Protein 2HWN (pdb70)

InterPro domains:
  IPR000595 Cyclic nucleotide-binding domain [PF00027] (157-240)
  IPR000595 Cyclic nucleotide-binding domain [PF00027] (277-368)
  IPR000595 Cyclic nucleotide-binding domain [PS50042] (136-255)
  IPR000595 Cyclic nucleotide-binding domain [PS50042] (258-385)
  IPR000595 Cyclic nucleotide-binding domain [SM00100] (136-256)
  IPR000595 Cyclic nucleotide-binding domain [SM00100] (258-383)
  IPR000595 Cyclic nucleotide-binding domain [cd00038] (136-248)
  IPR000595 Cyclic nucleotide-binding domain [cd00038] (258-379)
  IPR003117 cAMP-dependent protein kinase regulatory subunit, dimerization-anchoring domain [PF02197] (9-45)
  IPR003117 cAMP-dependent protein kinase regulatory subunit, dimerization-anchoring domain [SM00394] (8-45)
  IPR012198 cAMP-dependent protein kinase regulatory subunit [PIRSF000548] (69-393)
  IPR014710 RmlC-like jelly roll fold [G3DSA:2.60.120.10] (97-239)
  IPR014710 RmlC-like jelly roll fold [G3DSA:2.60.120.10] (240-392)
  IPR018488 Cyclic nucleotide-binding, conserved site [PS00888] (163-179)
  IPR018488 Cyclic nucleotide-binding, conserved site [PS00888] (285-301)
  IPR018488 Cyclic nucleotide-binding, conserved site [PS00889] (203-220)
  IPR018488 Cyclic nucleotide-binding, conserved site [PS00889] (333-350)
  IPR018490 Cyclic nucleotide-binding domain superfamily [SSF51206] (117-247)
  IPR018490 Cyclic nucleotide-binding domain superfamily [SSF51206] (251-391)
  IPR050503 cAMP-dependent protein kinase regulatory subunit-like [PTHR11635] (18-389)

Structure (mmCIF, N/CA/C/O backbone):
data_2HWN
#
_entry.id   2HWN
#
_cell.length_a   99.551
_cell.length_b   44.561
_cell.length_c   72.802
_cell.angle_alpha   90.00
_cell.angle_beta   124.07
_cell.angle_gamma   90.00
#
_symmetry.space_group_name_H-M   'C 1 2 1'
#
loop_
_entity.id
_entity.type
_entity.pdbx_description
1 polymer 'cAMP-dependent protein kinase type II-alpha regulatory subunit'
2 polymer 'A Kinase binding peptide'
3 non-polymer GLYCEROL
4 water water
#
loop_
_atom_site.group_PDB
_atom_site.id
_atom_site.type_symbol
_atom_site.label_atom_id
_atom_site.label_alt_id
_atom_site.label_comp_id
_atom_site.label_asym_id
_atom_site.label_entity_id
_atom_site.label_seq_id
_atom_site.pdbx_PDB_ins_code
_atom_site.Cartn_x
_atom_site.Cartn_y
_atom_site.Cartn_z
_atom_site.occupancy
_atom_site.B_iso_or_equiv
_atom_site.auth_seq_id
_atom_site.auth_comp_id
_atom_site.auth_asym_id
_atom_site.auth_atom_id
_atom_site.pdbx_PDB_model_num
ATOM 1 N N . ILE A 1 6 ? -31.967 -26.082 -9.039 1.00 37.34 5 ILE A N 1
ATOM 2 C CA . ILE A 1 6 ? -31.000 -25.710 -7.963 1.00 37.12 5 ILE A CA 1
ATOM 3 C C . ILE A 1 6 ? -31.740 -25.173 -6.731 1.00 36.89 5 ILE A C 1
ATOM 4 O O . ILE A 1 6 ? -32.511 -24.214 -6.838 1.00 36.82 5 ILE A O 1
ATOM 9 N N . PRO A 1 7 ? -31.509 -25.798 -5.558 1.00 36.68 6 PRO A N 1
ATOM 10 C CA . PRO A 1 7 ? -32.157 -25.389 -4.311 1.00 36.54 6 PRO A CA 1
ATOM 11 C C . PRO A 1 7 ? -31.701 -24.008 -3.836 1.00 36.48 6 PRO A C 1
ATOM 12 O O . PRO A 1 7 ? -30.627 -23.547 -4.241 1.00 36.35 6 PRO A O 1
ATOM 16 N N . PRO A 1 8 ? -32.518 -23.340 -2.997 1.00 36.45 7 PRO A N 1
ATOM 17 C CA . PRO A 1 8 ? -32.118 -22.060 -2.414 1.00 36.67 7 PRO A CA 1
ATOM 18 C C . PRO A 1 8 ? -30.769 -22.150 -1.704 1.00 36.92 7 PRO A C 1
ATOM 19 O O . PRO A 1 8 ? -30.556 -23.048 -0.886 1.00 36.66 7 PRO A O 1
ATOM 23 N N . GLY A 1 9 ? -29.862 -21.244 -2.054 1.00 37.66 8 GLY A N 1
ATOM 24 C CA . GLY A 1 9 ? -28.621 -21.076 -1.308 1.00 37.57 8 GLY A CA 1
ATOM 25 C C . GLY A 1 9 ? -27.445 -22.010 -1.556 1.00 37.96 8 GLY A C 1
ATOM 26 O O . GLY A 1 9 ? -26.440 -21.892 -0.873 1.00 38.25 8 GLY A O 1
ATOM 27 N N . LEU A 1 10 ? -27.558 -22.931 -2.513 1.00 37.77 9 LEU A N 1
ATOM 28 C CA . LEU A 1 10 ? -26.475 -23.878 -2.790 1.00 37.58 9 LEU A CA 1
ATOM 29 C C . LEU A 1 10 ? -25.220 -23.170 -3.296 1.00 37.27 9 LEU A C 1
ATOM 30 O O . LEU A 1 10 ? -24.099 -23.445 -2.825 1.00 37.26 9 LEU A O 1
ATOM 35 N N . THR A 1 11 ? -25.402 -22.267 -4.261 1.00 37.25 10 THR A N 1
ATOM 36 C CA . THR A 1 11 ? -24.264 -21.528 -4.824 1.00 36.91 10 THR A CA 1
ATOM 37 C C . THR A 1 11 ? -23.555 -20.736 -3.735 1.00 37.09 10 THR A C 1
ATOM 38 O O . THR A 1 11 ? -22.330 -20.692 -3.702 1.00 36.26 10 THR A O 1
ATOM 42 N N . GLU A 1 12 ? -24.333 -20.131 -2.841 1.00 37.41 11 GLU A N 1
ATOM 43 C CA . GLU A 1 12 ? -23.803 -19.317 -1.751 1.00 37.65 11 GLU A CA 1
ATOM 44 C C . GLU A 1 12 ? -22.970 -20.154 -0.784 1.00 37.51 11 GLU A C 1
ATOM 45 O O . GLU A 1 12 ? -21.896 -19.726 -0.350 1.00 37.62 11 GLU A O 1
ATOM 51 N N . LEU A 1 13 ? -23.462 -21.350 -0.469 1.00 37.52 12 LEU A N 1
ATOM 52 C CA . LEU A 1 13 ? -22.732 -22.273 0.398 1.00 37.75 12 LEU A CA 1
ATOM 53 C C . LEU A 1 13 ? -21.423 -22.709 -0.246 1.00 37.40 12 LEU A C 1
ATOM 54 O O . LEU A 1 13 ? -20.383 -22.717 0.414 1.00 37.63 12 LEU A O 1
ATOM 59 N N . LEU A 1 14 ? -21.468 -23.050 -1.533 1.00 36.56 13 LEU A N 1
ATOM 60 C CA . LEU A 1 14 ? -20.261 -23.494 -2.239 1.00 36.42 13 LEU A CA 1
ATOM 61 C C . LEU A 1 14 ? -19.245 -22.356 -2.361 1.00 36.10 13 LEU A C 1
ATOM 62 O O . LEU A 1 14 ? -18.060 -22.559 -2.129 1.00 36.30 13 LEU A O 1
ATOM 67 N N . GLN A 1 15 ? -19.720 -21.153 -2.689 1.00 35.75 14 GLN A N 1
ATOM 68 C CA . GLN A 1 15 ? -18.831 -20.004 -2.850 1.00 35.53 14 GLN A CA 1
ATOM 69 C C . GLN A 1 15 ? -18.156 -19.630 -1.532 1.00 35.35 14 GLN A C 1
ATOM 70 O O . GLN A 1 15 ? -16.958 -19.356 -1.502 1.00 36.43 14 GLN A O 1
ATOM 76 N N . GLY A 1 16 ? -18.934 -19.616 -0.452 1.00 35.67 15 GLY A N 1
ATOM 77 C CA . GLY A 1 16 ? -18.406 -19.265 0.866 1.00 35.02 15 GLY A CA 1
ATOM 78 C C . GLY A 1 16 ? -17.287 -20.187 1.311 1.00 35.40 15 GLY A C 1
ATOM 79 O O . GLY A 1 16 ? -16.234 -19.721 1.744 1.00 35.78 15 GLY A O 1
ATOM 80 N N . TYR A 1 17 ?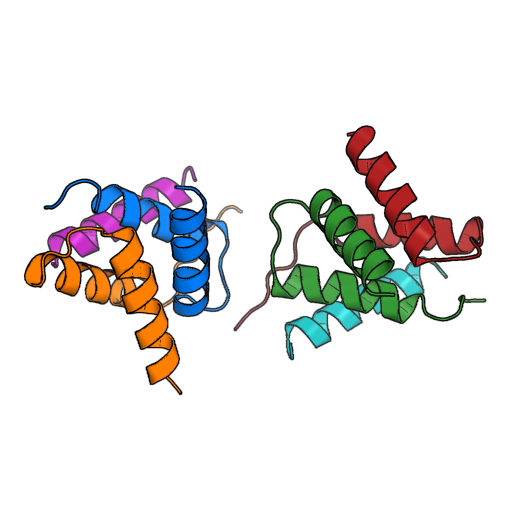 -17.505 -21.492 1.186 1.00 34.94 16 TYR A N 1
ATOM 81 C CA . TYR A 1 17 ? -16.481 -22.477 1.553 1.00 35.61 16 TYR A CA 1
ATOM 82 C C . TYR A 1 17 ? -15.266 -22.358 0.641 1.00 35.45 16 TYR A C 1
ATOM 83 O O . TYR A 1 17 ? -14.119 -22.282 1.116 1.00 35.77 16 TYR A O 1
ATOM 92 N N . THR A 1 18 ? -15.517 -22.333 -0.665 1.00 35.73 17 THR A N 1
ATOM 93 C CA . THR A 1 18 ? -14.442 -22.306 -1.648 1.00 35.52 17 THR A CA 1
ATOM 94 C C . THR A 1 18 ? -13.559 -21.067 -1.501 1.00 35.38 17 THR A C 1
ATOM 95 O O . THR A 1 18 ? -12.325 -21.185 -1.520 1.00 35.38 17 THR A O 1
ATOM 99 N N . VAL A 1 19 ? -14.165 -19.887 -1.357 1.00 35.74 18 VAL A N 1
ATOM 100 C CA . VAL A 1 19 ? -13.345 -18.677 -1.234 1.00 35.90 18 VAL A CA 1
ATOM 101 C C . VAL A 1 19 ? -12.518 -18.697 0.058 1.00 35.96 18 VAL A C 1
ATOM 102 O O . VAL A 1 19 ? -11.392 -18.193 0.082 1.00 35.73 18 VAL A O 1
ATOM 106 N N . GLU A 1 20 ? -13.056 -19.301 1.117 1.00 36.21 19 GLU A N 1
ATOM 107 C CA . GLU A 1 20 ? -12.289 -19.422 2.362 1.00 36.70 19 GLU A CA 1
ATOM 108 C C . GLU A 1 20 ? -11.132 -20.412 2.233 1.00 36.61 19 GLU A C 1
ATOM 109 O O . GLU A 1 20 ? -10.065 -20.184 2.792 1.00 37.17 19 GLU A O 1
ATOM 115 N N . VAL A 1 21 ? -11.322 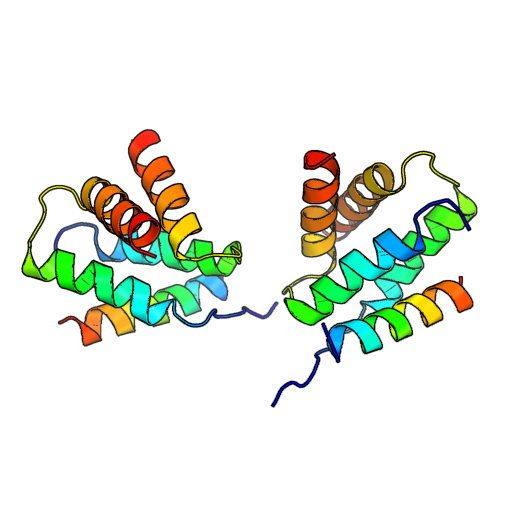-21.484 1.473 1.00 36.95 20 VAL A N 1
ATOM 116 C CA . VAL A 1 21 ? -10.193 -22.369 1.181 1.00 36.34 20 VAL A CA 1
ATOM 117 C C . VAL A 1 21 ? -9.091 -21.586 0.466 1.00 36.49 20 VAL A C 1
ATOM 118 O O . VAL A 1 21 ? -7.906 -21.705 0.804 1.00 36.84 20 VAL A O 1
ATOM 122 N N . LEU A 1 22 ? -9.483 -20.767 -0.511 1.00 36.38 21 LEU A N 1
ATOM 123 C CA . LEU A 1 22 ? -8.516 -19.986 -1.283 1.00 36.54 21 LEU A CA 1
ATOM 124 C C . LEU A 1 22 ? -7.840 -18.898 -0.461 1.00 36.62 21 LEU A C 1
ATOM 125 O O . LEU A 1 22 ? -6.646 -18.660 -0.620 1.00 37.61 21 LEU A O 1
ATOM 130 N N . ARG A 1 23 ? -8.595 -18.280 0.447 1.00 36.59 22 ARG A N 1
ATOM 131 C CA . ARG A 1 23 ? -8.071 -17.213 1.297 1.00 36.64 22 ARG A CA 1
ATOM 132 C C . ARG A 1 23 ? -7.158 -17.754 2.408 1.00 36.42 22 ARG A C 1
ATOM 133 O O . ARG A 1 23 ? -6.098 -17.175 2.683 1.00 37.23 22 ARG A O 1
ATOM 141 N N . GLN A 1 24 ? -7.573 -18.858 3.032 1.00 36.79 23 GLN A N 1
ATOM 142 C CA . GLN A 1 24 ? -6.933 -19.356 4.266 1.00 37.24 23 GLN A CA 1
ATOM 143 C C . GLN A 1 24 ? -5.909 -20.471 4.067 1.00 36.93 23 GLN A C 1
ATOM 144 O O . GLN A 1 24 ? -5.055 -20.677 4.923 1.00 37.23 23 GLN A O 1
ATOM 150 N N . GLN A 1 25 ? -6.008 -21.207 2.958 1.00 36.13 24 GLN A N 1
ATOM 151 C CA . GLN A 1 25 ? -5.096 -22.334 2.704 1.00 35.70 24 GLN A CA 1
ATOM 152 C C . GLN A 1 25 ? -5.057 -23.317 3.887 1.00 35.55 24 GLN A C 1
ATOM 153 O O . GLN A 1 25 ? -4.011 -23.520 4.502 1.00 34.97 24 GLN A O 1
ATOM 159 N N . PRO A 1 26 ? -6.206 -23.935 4.203 1.00 35.52 25 PRO A N 1
ATOM 160 C CA . PRO A 1 26 ? -6.246 -24.916 5.288 1.00 35.98 25 PRO A CA 1
ATOM 161 C C . PRO A 1 26 ? -5.444 -26.166 4.917 1.00 36.06 25 PRO A C 1
ATOM 162 O O . PRO A 1 26 ? -5.406 -26.546 3.738 1.00 37.35 25 PRO A O 1
ATOM 166 N N . PRO A 1 27 ? -4.806 -26.807 5.906 1.00 36.22 26 PRO A N 1
ATOM 167 C CA . PRO A 1 27 ? -3.993 -28.002 5.661 1.00 36.76 26 PRO A CA 1
ATOM 168 C C . PRO A 1 27 ? -4.774 -29.207 5.156 1.00 36.86 26 PRO A C 1
ATOM 169 O O . PRO A 1 27 ? -4.206 -30.051 4.464 1.00 37.85 26 PRO A O 1
ATOM 173 N N . ASP A 1 28 ? -6.045 -29.305 5.534 1.00 36.82 27 ASP A N 1
ATOM 174 C CA . ASP A 1 28 ? -6.868 -30.436 5.139 1.00 37.78 27 ASP A CA 1
ATOM 175 C C . ASP A 1 28 ? -8.279 -29.976 4.801 1.00 37.59 27 ASP A C 1
ATOM 176 O O . ASP A 1 28 ? -8.953 -29.371 5.630 1.00 37.93 27 ASP A O 1
ATOM 181 N N . LEU A 1 29 ? -8.710 -30.283 3.581 1.00 37.69 28 LEU A N 1
ATOM 182 C CA . LEU A 1 29 ? -9.996 -29.810 3.070 1.00 37.93 28 LEU A CA 1
ATOM 183 C C . LEU A 1 29 ? -11.219 -30.336 3.824 1.00 37.71 28 LEU A C 1
ATOM 184 O O . LEU A 1 29 ? -12.167 -29.572 4.044 1.00 37.61 28 LEU A O 1
ATOM 189 N N . VAL A 1 30 ? -11.224 -31.616 4.212 1.00 38.22 29 VAL A N 1
ATOM 190 C CA . VAL A 1 30 ? -12.431 -32.125 4.890 1.00 38.79 29 VAL A CA 1
ATOM 191 C C . VAL A 1 30 ? -12.509 -31.681 6.349 1.00 38.63 29 VAL A C 1
ATOM 192 O O . VAL A 1 30 ? -13.592 -31.342 6.815 1.00 38.79 29 VAL A O 1
ATOM 196 N N . ASP A 1 31 ? -11.372 -31.645 7.050 1.00 38.38 30 ASP A N 1
ATOM 197 C CA . ASP A 1 31 ? -11.310 -31.038 8.387 1.00 38.21 30 ASP A CA 1
ATOM 198 C C . ASP A 1 31 ? -11.854 -29.608 8.335 1.00 37.90 30 ASP A C 1
ATOM 199 O O . ASP A 1 31 ? -12.670 -29.218 9.169 1.00 37.65 30 ASP A O 1
ATOM 204 N N . PHE A 1 32 ? -11.393 -28.831 7.355 1.00 37.51 31 PHE A N 1
ATOM 205 C CA . PHE A 1 32 ? -11.856 -27.457 7.199 1.00 37.30 31 PHE A CA 1
ATOM 206 C C . PHE A 1 32 ? -13.359 -27.398 6.918 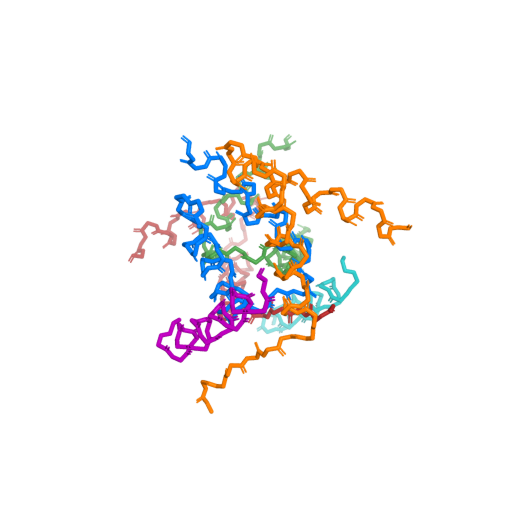1.00 37.39 31 PHE A C 1
ATOM 207 O O . PHE A 1 32 ? -14.060 -26.541 7.467 1.00 37.52 31 PHE A O 1
ATOM 215 N N . ALA A 1 33 ? -13.850 -28.320 6.088 1.00 37.04 32 ALA A N 1
ATOM 216 C CA . ALA A 1 33 ? -15.277 -28.389 5.787 1.00 37.28 32 ALA A CA 1
ATOM 217 C C . ALA A 1 33 ? -16.104 -28.643 7.052 1.00 37.31 32 ALA A C 1
ATOM 218 O O . ALA A 1 33 ? -17.098 -27.951 7.300 1.00 37.05 32 ALA A O 1
ATOM 220 N N . VAL A 1 34 ? -15.673 -29.607 7.865 1.00 37.22 33 VAL A N 1
ATOM 221 C CA . VAL A 1 34 ? -16.367 -29.907 9.113 1.00 38.04 33 VAL A CA 1
ATOM 222 C C . VAL A 1 34 ? -16.396 -28.647 9.979 1.00 38.27 33 VAL A C 1
ATOM 223 O O . VAL A 1 34 ? -17.455 -28.250 10.466 1.00 38.52 33 VAL A O 1
ATOM 227 N N . GLU A 1 35 ? -15.235 -28.006 10.126 1.00 39.01 34 GLU A N 1
ATOM 228 C CA . GLU A 1 35 ? -15.099 -26.801 10.948 1.00 39.91 34 GLU A CA 1
ATOM 229 C C . GLU A 1 35 ? -15.970 -25.647 10.437 1.00 39.53 34 GLU A C 1
ATOM 230 O O . GLU A 1 35 ? -16.719 -25.036 11.209 1.00 39.39 34 GLU A O 1
ATOM 236 N N . TYR A 1 36 ? -15.873 -25.380 9.134 1.00 39.28 35 TYR A N 1
ATOM 237 C CA . TYR A 1 36 ? -16.549 -24.259 8.476 1.00 39.25 35 TYR A CA 1
ATOM 238 C C . TYR A 1 36 ? -18.073 -24.374 8.552 1.00 39.23 35 TYR A C 1
ATOM 239 O O . TYR A 1 36 ? -18.766 -23.419 8.916 1.00 38.83 35 TYR A O 1
ATOM 248 N N . PHE A 1 37 ? -18.596 -25.540 8.192 1.00 38.91 36 PHE A N 1
ATOM 249 C CA . PHE A 1 37 ? -20.046 -25.724 8.208 1.00 38.98 36 PHE A CA 1
ATOM 250 C C . PHE A 1 37 ? -20.635 -25.825 9.619 1.00 39.28 36 PHE A C 1
ATOM 251 O O . PHE A 1 37 ? -21.788 -25.451 9.829 1.00 39.01 36 PHE A O 1
ATOM 259 N N . THR A 1 38 ? -19.844 -26.310 10.576 1.00 39.58 37 THR A N 1
ATOM 260 C CA . THR A 1 38 ? -20.269 -26.331 11.981 1.00 40.27 37 THR A CA 1
ATOM 261 C C . THR A 1 38 ? -20.397 -24.902 12.518 1.00 40.77 37 THR A C 1
ATOM 262 O O . THR A 1 38 ? -21.374 -24.578 13.202 1.00 40.88 37 THR A O 1
ATOM 266 N N . ARG A 1 39 ? -19.419 -24.053 12.197 1.00 41.66 38 ARG A N 1
ATOM 267 C CA . ARG A 1 39 ? -19.481 -22.630 12.544 1.00 42.60 38 ARG A CA 1
ATOM 268 C C . ARG A 1 39 ? -20.732 -21.961 11.978 1.00 42.52 38 ARG A C 1
ATOM 269 O O . ARG A 1 39 ? -21.400 -21.200 12.680 1.00 42.35 38 ARG A O 1
ATOM 277 N N . LEU A 1 40 ? -21.033 -22.238 10.705 1.00 42.63 39 LEU A N 1
ATOM 278 C CA . LEU A 1 40 ? -22.209 -21.676 10.044 1.00 43.11 39 LEU A CA 1
ATOM 279 C C . LEU A 1 40 ? -23.493 -22.108 10.738 1.00 43.05 39 LEU A C 1
ATOM 280 O O . LEU A 1 40 ? -24.376 -21.283 10.992 1.00 43.05 39 LEU A O 1
ATOM 285 N N . ARG A 1 41 ? -23.584 -23.404 11.038 1.00 43.20 40 ARG A N 1
ATOM 286 C CA . ARG A 1 41 ? -24.720 -23.970 11.762 1.00 43.53 40 ARG A CA 1
ATOM 287 C C . ARG A 1 41 ? -24.909 -23.308 13.131 1.00 43.73 40 ARG A C 1
ATOM 288 O O . ARG A 1 41 ? -26.038 -22.996 13.521 1.00 43.57 40 ARG A O 1
ATOM 296 N N . GLU A 1 42 ? -23.804 -23.086 13.842 1.00 44.14 41 GLU A N 1
ATOM 297 C CA . GLU A 1 42 ? -23.841 -22.432 15.157 1.00 44.99 41 GLU A CA 1
ATOM 298 C C . GLU A 1 42 ? -24.218 -20.951 15.075 1.00 45.24 41 GLU A C 1
ATOM 299 O O . GLU A 1 42 ? -24.887 -20.429 15.971 1.00 45.17 41 GLU A O 1
ATOM 305 N N . ALA A 1 43 ? -23.789 -20.285 14.002 1.00 45.63 42 ALA A N 1
ATOM 306 C CA . ALA A 1 43 ? -24.061 -18.859 13.797 1.00 46.20 42 ALA A CA 1
ATOM 307 C C . ALA A 1 43 ? -25.534 -18.579 13.497 1.00 46.57 42 ALA A C 1
ATOM 308 O O . ALA A 1 43 ? -26.030 -17.479 13.761 1.00 46.72 42 ALA A O 1
ATOM 310 N N . ARG A 1 44 ? -26.221 -19.576 12.944 1.00 47.03 43 ARG A N 1
ATOM 311 C CA . ARG A 1 44 ? -27.651 -19.483 12.667 1.00 47.56 43 ARG A CA 1
ATOM 312 C C . ARG A 1 44 ? -28.462 -19.872 13.902 1.00 47.72 43 ARG A C 1
ATOM 313 O O . ARG A 1 44 ? -29.355 -19.143 14.341 1.00 48.13 43 ARG A O 1
ATOM 315 N N . MET B 1 1 ? 3.724 -11.924 -6.003 1.00 32.00 0 MET B N 1
ATOM 316 C CA . MET B 1 1 ? 2.921 -11.395 -4.860 1.00 31.63 0 MET B CA 1
ATOM 317 C C . MET B 1 1 ? 1.424 -11.459 -5.152 1.00 31.34 0 MET B C 1
ATOM 318 O O . MET B 1 1 ? 0.957 -10.903 -6.149 1.00 31.56 0 MET B O 1
ATOM 320 N N . SER B 1 2 ? 0.688 -12.140 -4.271 1.00 30.71 1 SER B N 1
ATOM 321 C CA . SER B 1 2 ? -0.777 -12.279 -4.343 1.00 30.01 1 SER B CA 1
ATOM 322 C C . SER B 1 2 ? -1.255 -13.418 -5.260 1.00 29.47 1 SER B C 1
ATOM 323 O O . SER B 1 2 ? -2.340 -13.345 -5.853 1.00 29.30 1 SER B O 1
ATOM 325 N N . HIS B 1 3 ? -0.435 -14.463 -5.357 1.00 28.90 2 HIS B N 1
ATOM 326 C CA . HIS B 1 3 ? -0.809 -15.709 -6.020 1.00 28.96 2 HIS B CA 1
ATOM 327 C C . HIS B 1 3 ? -1.851 -16.443 -5.187 1.00 29.59 2 HIS B C 1
ATOM 328 O O . HIS B 1 3 ? -1.857 -16.341 -3.959 1.00 28.81 2 HIS B O 1
ATOM 335 N N . ILE B 1 4 ? -2.720 -17.188 -5.862 1.00 31.19 3 ILE B N 1
ATOM 336 C CA . ILE B 1 4 ? -3.735 -18.002 -5.201 1.00 31.99 3 ILE B CA 1
ATOM 337 C C . ILE B 1 4 ? -3.401 -19.490 -5.344 1.00 32.11 3 ILE B C 1
ATOM 338 O O . ILE B 1 4 ? -3.071 -19.960 -6.431 1.00 32.62 3 ILE B O 1
ATOM 343 N N . GLN B 1 5 ? -3.482 -20.218 -4.233 1.00 31.07 4 GLN B N 1
ATOM 344 C CA . GLN B 1 5 ? -3.221 -21.650 -4.229 1.00 30.84 4 GLN B CA 1
ATOM 345 C C . GLN B 1 5 ? -4.512 -22.444 -4.396 1.00 30.94 4 GLN B C 1
ATOM 346 O O . GLN B 1 5 ? -5.473 -22.268 -3.631 1.00 30.73 4 GLN B O 1
ATOM 352 N N . ILE B 1 6 ? -4.537 -23.302 -5.418 1.00 30.49 5 ILE B N 1
ATOM 353 C CA . ILE B 1 6 ? -5.620 -24.268 -5.577 1.00 30.99 5 ILE B CA 1
ATOM 354 C C . ILE B 1 6 ? -5.117 -25.635 -5.131 1.00 30.41 5 ILE B C 1
ATOM 355 O O . ILE B 1 6 ? -4.252 -26.210 -5.775 1.00 30.30 5 ILE B O 1
ATOM 360 N N . PRO B 1 7 ? -5.660 -26.159 -4.025 1.00 30.62 6 PRO B N 1
ATOM 361 C CA . PRO B 1 7 ? -5.219 -27.470 -3.562 1.00 30.72 6 PRO B CA 1
ATOM 362 C C . PRO B 1 7 ? -5.801 -28.584 -4.430 1.00 31.26 6 PRO B C 1
ATOM 363 O O . PRO B 1 7 ? -6.859 -28.399 -5.048 1.00 30.80 6 PRO B O 1
ATOM 367 N N . PRO B 1 8 ? -5.123 -29.740 -4.482 1.00 31.29 7 PRO B N 1
ATOM 368 C CA . PRO B 1 8 ? -5.683 -30.856 -5.227 1.00 32.07 7 PRO B CA 1
ATOM 369 C C . PRO B 1 8 ? -6.924 -31.364 -4.498 1.00 32.83 7 PRO B C 1
ATOM 370 O O . PRO B 1 8 ? -7.012 -31.256 -3.277 1.00 33.80 7 PRO B O 1
ATOM 374 N N . GLY B 1 9 ? -7.900 -31.873 -5.231 1.00 34.41 8 GLY B N 1
ATOM 375 C CA . GLY B 1 9 ? -9.038 -32.478 -4.565 1.00 33.72 8 GLY B CA 1
ATOM 376 C C . GLY B 1 9 ? -10.140 -31.536 -4.116 1.00 33.93 8 GLY B C 1
ATOM 377 O O . GLY B 1 9 ? -11.165 -31.990 -3.620 1.00 33.57 8 GLY B O 1
ATOM 378 N N . LEU B 1 10 ? -9.941 -30.230 -4.289 1.00 33.54 9 LEU B N 1
ATOM 379 C CA . LEU B 1 10 ? -10.987 -29.246 -3.988 1.00 33.38 9 LEU B CA 1
ATOM 380 C C . LEU B 1 10 ? -12.215 -29.428 -4.882 1.00 33.59 9 LEU B C 1
ATOM 381 O O . LEU B 1 10 ? -13.338 -29.552 -4.382 1.00 33.59 9 LEU B O 1
ATOM 386 N N . THR B 1 11 ? -12.004 -29.447 -6.197 1.00 33.66 10 THR B N 1
ATOM 387 C CA . THR B 1 11 ? -13.110 -29.641 -7.139 1.00 33.97 10 THR B CA 1
ATOM 388 C C . THR B 1 11 ? -13.853 -30.948 -6.854 1.00 34.14 10 THR B C 1
ATOM 389 O O . THR B 1 11 ? -15.079 -30.958 -6.798 1.00 33.60 10 THR B O 1
ATOM 393 N N . GLU B 1 12 ? -13.106 -32.027 -6.636 1.00 34.51 11 GLU B N 1
ATOM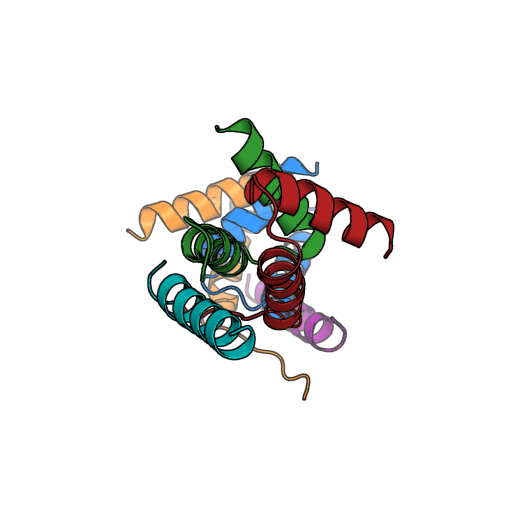 394 C CA . GLU B 1 12 ? -13.702 -33.349 -6.404 1.00 35.12 11 GLU B CA 1
ATOM 395 C C . GLU B 1 12 ? -14.537 -33.382 -5.125 1.00 35.03 11 GLU B C 1
ATOM 396 O O . GLU B 1 12 ? -15.608 -33.993 -5.086 1.00 35.22 11 GLU B O 1
ATOM 402 N N . LEU B 1 13 ? -14.043 -32.716 -4.083 1.00 34.55 12 LEU B N 1
ATOM 403 C CA . LEU B 1 13 ? -14.755 -32.647 -2.815 1.00 34.88 12 LEU B CA 1
ATOM 404 C C . LEU B 1 13 ? -16.081 -31.913 -2.998 1.00 34.74 12 LEU B C 1
ATOM 405 O O . LEU B 1 13 ? -17.129 -32.387 -2.541 1.00 35.04 12 LEU B O 1
ATOM 410 N N . LEU B 1 14 ? -16.029 -30.769 -3.679 1.00 34.52 13 LEU B N 1
ATOM 411 C CA . LEU B 1 14 ? -17.219 -29.959 -3.939 1.00 34.41 13 LEU B CA 1
ATOM 412 C C . LEU B 1 14 ? -18.239 -30.729 -4.775 1.00 34.46 13 LEU B C 1
ATOM 413 O O . LEU B 1 14 ? -19.442 -30.695 -4.484 1.00 34.31 13 LEU B O 1
ATOM 418 N N . GLN B 1 15 ? -17.752 -31.418 -5.809 1.00 34.69 14 GLN B N 1
ATOM 419 C CA . GLN B 1 15 ? -18.604 -32.236 -6.683 1.00 35.29 14 GLN B CA 1
ATOM 420 C C . GLN B 1 15 ? -19.361 -33.317 -5.914 1.00 34.74 14 GLN B C 1
ATOM 421 O O . GLN B 1 15 ? -20.563 -33.505 -6.123 1.00 34.75 14 GLN B O 1
ATOM 427 N N . GLY B 1 16 ? -18.652 -34.022 -5.033 1.00 34.62 15 GLY B N 1
ATOM 428 C CA . GLY B 1 16 ? -19.245 -35.100 -4.235 1.00 34.30 15 GLY B CA 1
ATOM 429 C C . GLY B 1 16 ? -20.408 -34.616 -3.393 1.00 34.20 15 GLY B C 1
ATOM 430 O O . GLY B 1 16 ? -21.472 -35.239 -3.363 1.00 34.01 15 GLY B O 1
ATOM 431 N N . TYR B 1 17 ? -20.208 -33.490 -2.716 1.00 33.64 16 TYR B N 1
ATOM 432 C CA . TYR B 1 17 ? -21.265 -32.877 -1.916 1.00 33.45 16 TYR B CA 1
ATOM 433 C C . TYR B 1 17 ? -22.439 -32.421 -2.793 1.00 33.49 16 TYR B C 1
ATOM 434 O O . TYR B 1 17 ? -23.601 -32.695 -2.475 1.00 33.89 16 TYR B O 1
ATOM 443 N N . THR B 1 18 ? -22.123 -31.739 -3.896 1.00 33.57 17 THR B N 1
ATOM 444 C CA . THR B 1 18 ? -23.136 -31.152 -4.779 1.00 33.13 17 THR B CA 1
ATOM 445 C C . THR B 1 18 ? -24.032 -32.215 -5.415 1.00 33.06 17 THR B C 1
ATOM 446 O O . THR B 1 18 ? -25.254 -32.041 -5.479 1.00 33.10 17 THR B O 1
ATOM 450 N N . VAL B 1 19 ? -23.426 -33.317 -5.858 1.00 33.06 18 VAL B N 1
ATOM 451 C CA . VAL B 1 19 ? -24.192 -34.431 -6.438 1.00 33.69 18 VAL B CA 1
ATOM 452 C C . VAL B 1 19 ? -25.191 -34.994 -5.424 1.00 33.98 18 VAL B C 1
ATOM 453 O O . VAL B 1 19 ? -26.349 -35.250 -5.774 1.00 34.35 18 VAL B O 1
ATOM 457 N N . GLU B 1 20 ? -24.747 -35.169 -4.178 1.00 34.32 19 GLU B N 1
ATOM 458 C CA . GLU B 1 20 ? -25.620 -35.660 -3.106 1.00 35.20 19 GLU B CA 1
ATOM 459 C C . GLU B 1 20 ? -26.763 -34.698 -2.811 1.00 35.27 19 GLU B C 1
ATOM 460 O O . GLU B 1 20 ? -27.890 -35.125 -2.587 1.00 35.28 19 GLU B O 1
ATOM 466 N N . VAL B 1 21 ? -26.471 -33.399 -2.814 1.00 34.86 20 VAL B N 1
ATOM 467 C CA . VAL B 1 21 ? -27.510 -32.382 -2.625 1.00 34.76 20 VAL B CA 1
ATOM 468 C C . VAL B 1 21 ? -28.550 -32.417 -3.747 1.00 35.16 20 VAL B C 1
ATOM 469 O O . VAL B 1 21 ? -29.758 -32.450 -3.479 1.00 34.81 20 VAL B O 1
ATOM 473 N N . LEU B 1 22 ? -28.088 -32.431 -4.994 1.00 35.43 21 LEU B N 1
ATOM 474 C CA . LEU B 1 22 ? -29.009 -32.371 -6.135 1.00 36.38 21 LEU B CA 1
ATOM 475 C C . LEU B 1 22 ? -29.867 -33.626 -6.260 1.00 36.89 21 LEU B C 1
ATOM 476 O O . LEU B 1 22 ? -31.011 -33.555 -6.723 1.00 37.17 21 LEU B O 1
ATOM 481 N N . ARG B 1 23 ? -29.339 -34.769 -5.827 1.00 37.39 22 ARG B N 1
ATOM 482 C CA . ARG B 1 23 ? -30.119 -36.008 -5.916 1.00 38.24 22 ARG B CA 1
ATOM 483 C C . ARG B 1 23 ? -30.987 -36.325 -4.690 1.00 37.84 22 ARG B C 1
ATOM 484 O O . ARG B 1 23 ? -32.153 -36.693 -4.852 1.00 37.99 22 ARG B O 1
ATOM 492 N N . GLN B 1 24 ? -30.433 -36.187 -3.485 1.00 37.48 23 GLN B N 1
ATOM 493 C CA . GLN B 1 24 ? -31.179 -36.498 -2.257 1.00 37.51 23 GLN B CA 1
ATOM 494 C C . GLN B 1 24 ? -32.166 -35.398 -1.873 1.00 36.85 23 GLN B C 1
ATOM 495 O O . GLN B 1 24 ? -33.184 -35.670 -1.228 1.00 36.54 23 GLN B O 1
ATOM 501 N N . GLN B 1 25 ? -31.847 -34.163 -2.265 1.00 36.34 24 GLN B N 1
ATOM 502 C CA . GLN B 1 25 ? -32.646 -32.978 -1.929 1.00 36.44 24 GLN B CA 1
ATOM 503 C C . GLN B 1 25 ? -32.915 -32.843 -0.424 1.00 35.81 24 GLN B C 1
ATOM 504 O O . GLN B 1 25 ? -34.072 -32.889 0.009 1.00 35.63 24 GLN B O 1
ATOM 510 N N . PRO B 1 26 ? -31.850 -32.663 0.380 1.00 35.64 25 PRO B N 1
ATOM 511 C CA . PRO B 1 26 ? -32.029 -32.463 1.814 1.00 35.86 25 PRO B CA 1
ATOM 512 C C . PRO B 1 26 ? -32.681 -31.107 2.082 1.00 36.34 25 PRO B C 1
ATOM 513 O O . PRO B 1 26 ? -32.516 -30.185 1.285 1.00 36.70 25 PRO B O 1
ATOM 517 N N . PRO B 1 27 ? -33.456 -30.997 3.171 1.00 36.98 26 PRO B N 1
ATOM 518 C CA . PRO B 1 27 ? -34.162 -29.743 3.434 1.00 37.23 26 PRO B CA 1
ATOM 519 C C . PRO B 1 27 ? -33.274 -28.609 3.959 1.00 37.43 26 PRO B C 1
ATOM 520 O O . PRO B 1 27 ? -33.567 -27.441 3.696 1.00 37.65 26 PRO B O 1
ATOM 524 N N . ASP B 1 28 ? -32.199 -28.954 4.670 1.00 37.77 27 ASP B N 1
ATOM 525 C CA . ASP B 1 28 ? -31.268 -27.967 5.228 1.00 38.26 27 ASP B CA 1
ATOM 526 C C . ASP B 1 28 ? -29.858 -28.273 4.731 1.00 38.02 27 ASP B C 1
ATOM 527 O O . ASP B 1 28 ? -29.251 -29.262 5.147 1.00 38.24 27 ASP B O 1
ATOM 532 N N . LEU B 1 29 ? -29.339 -27.420 3.850 1.00 37.61 28 LEU B N 1
ATOM 533 C CA . LEU B 1 29 ? -28.051 -27.675 3.195 1.00 37.60 28 LEU B CA 1
ATOM 534 C C . LEU B 1 29 ? -26.851 -27.616 4.143 1.00 37.11 28 LEU B C 1
ATOM 535 O O . LEU B 1 29 ? -25.889 -28.371 3.975 1.00 36.39 28 LEU B O 1
ATOM 540 N N . VAL B 1 30 ? -26.916 -26.725 5.133 1.00 37.22 29 VAL B N 1
ATOM 541 C CA . VAL B 1 30 ? -25.854 -26.598 6.138 1.00 37.36 29 VAL B CA 1
ATOM 542 C C . VAL B 1 30 ? -25.807 -27.823 7.059 1.00 37.13 29 VAL B C 1
ATOM 543 O O . VAL B 1 30 ? -24.727 -28.385 7.285 1.00 36.54 29 VAL B O 1
ATOM 547 N N . ASP B 1 31 ? -26.968 -28.235 7.576 1.00 37.31 30 ASP B N 1
ATOM 548 C CA . ASP B 1 31 ? -27.048 -29.434 8.409 1.00 37.63 30 ASP B CA 1
ATOM 549 C C . ASP B 1 31 ? -26.498 -30.622 7.634 1.00 37.25 30 ASP B C 1
ATOM 550 O O . ASP B 1 31 ? -25.708 -31.401 8.163 1.00 37.46 30 ASP B O 1
ATOM 559 N N . PHE B 1 32 ? -26.913 -30.745 6.374 1.00 36.78 31 PHE B N 1
ATOM 560 C CA . PHE B 1 32 ? -26.459 -31.835 5.527 1.00 36.40 31 PHE B CA 1
ATOM 561 C C . PHE B 1 32 ? -24.943 -31.791 5.319 1.00 36.03 31 PHE B C 1
ATOM 562 O O . PHE B 1 32 ? -24.282 -32.830 5.362 1.00 35.77 31 PHE B O 1
ATOM 570 N N . ALA B 1 33 ? -24.403 -30.591 5.118 1.00 35.64 32 ALA B N 1
ATOM 571 C CA . ALA B 1 33 ? -22.953 -30.421 4.968 1.00 35.45 32 ALA B CA 1
ATOM 572 C C . ALA B 1 33 ? -22.182 -30.933 6.194 1.00 35.30 32 ALA B C 1
ATOM 573 O O . ALA B 1 33 ? -21.212 -31.686 6.055 1.00 35.28 32 ALA B O 1
ATOM 575 N N . VAL B 1 34 ? -22.614 -30.541 7.393 1.00 35.44 33 VAL B N 1
ATOM 576 C CA . VAL B 1 34 ? -21.963 -31.022 8.613 1.00 35.30 33 VAL B CA 1
ATOM 577 C C . VAL B 1 34 ? -21.974 -32.548 8.646 1.00 35.52 33 VAL B C 1
ATOM 578 O O . VAL B 1 34 ? -20.936 -33.173 8.846 1.00 35.20 33 VAL B O 1
ATOM 582 N N . GLU B 1 35 ? -23.144 -33.138 8.415 1.00 35.74 34 GLU B N 1
ATOM 583 C CA . GLU B 1 35 ? -23.295 -34.591 8.472 1.00 36.87 34 GLU B CA 1
ATOM 584 C C . GLU B 1 35 ? -22.454 -35.298 7.405 1.00 35.99 34 GLU B C 1
ATOM 585 O O . GLU B 1 35 ? -21.785 -36.296 7.691 1.00 35.86 34 GLU B O 1
ATOM 591 N N . TYR B 1 36 ? -22.482 -34.760 6.188 1.00 35.79 35 TYR B N 1
ATOM 592 C CA . TYR B 1 36 ? -21.794 -35.346 5.040 1.00 35.79 35 TYR B CA 1
ATOM 593 C C . TYR B 1 36 ? -20.278 -35.333 5.225 1.00 35.58 35 TYR B C 1
ATOM 594 O O . TYR B 1 36 ? -19.618 -36.359 5.051 1.00 35.69 35 TYR B O 1
ATOM 603 N N . PHE B 1 37 ? -19.729 -34.174 5.582 1.00 35.16 36 PHE B N 1
ATOM 604 C CA . PHE B 1 37 ? -18.286 -34.069 5.756 1.00 35.02 36 PHE B CA 1
ATOM 605 C C . PHE B 1 37 ? -17.781 -34.782 7.005 1.00 35.08 36 PHE B C 1
ATOM 606 O O . PHE B 1 37 ? -16.677 -35.319 7.001 1.00 34.66 36 PHE B O 1
ATOM 614 N N . THR B 1 38 ? -18.595 -34.813 8.057 1.00 35.19 37 THR B N 1
ATOM 615 C CA . THR B 1 38 ? -18.237 -35.561 9.265 1.00 35.58 37 THR B CA 1
ATOM 616 C C . THR B 1 38 ? -18.128 -37.061 8.965 1.00 35.81 37 THR B C 1
ATOM 617 O O . THR B 1 38 ? -17.153 -37.700 9.358 1.00 35.47 37 THR B O 1
ATOM 621 N N . ARG B 1 39 ? -19.110 -37.608 8.246 1.00 36.29 38 ARG B N 1
ATOM 622 C CA . ARG B 1 39 ? -19.060 -39.015 7.833 1.00 37.06 38 ARG B CA 1
ATOM 623 C C . ARG B 1 39 ? -17.884 -39.312 6.903 1.00 37.85 38 ARG B C 1
ATOM 624 O O . ARG B 1 39 ? -17.257 -40.370 7.015 1.00 37.73 38 ARG B O 1
ATOM 632 N N . LEU B 1 40 ? -17.579 -38.376 6.003 1.00 38.73 39 LEU B N 1
ATOM 633 C CA . LEU B 1 40 ? -16.440 -38.525 5.098 1.00 40.05 39 LEU B CA 1
ATOM 634 C C . LEU B 1 40 ? -15.140 -38.688 5.871 1.00 40.51 39 LEU B C 1
ATOM 635 O O . LEU B 1 40 ? -14.331 -39.567 5.560 1.00 40.69 39 LEU B O 1
ATOM 640 N N . ARG B 1 41 ? -14.958 -37.843 6.883 1.00 40.99 40 ARG B N 1
ATOM 641 C CA . ARG B 1 41 ? -13.754 -37.867 7.709 1.00 41.87 40 ARG B CA 1
ATOM 642 C C . ARG B 1 41 ? -13.648 -39.157 8.517 1.00 42.54 40 ARG B C 1
ATOM 643 O O . ARG B 1 41 ? -12.568 -39.743 8.627 1.00 42.46 40 ARG B O 1
ATOM 651 N N . GLU B 1 42 ? -14.774 -39.591 9.079 1.00 43.42 41 GLU B N 1
ATOM 652 C CA . GLU B 1 42 ? -14.831 -40.824 9.869 1.00 44.66 41 GLU B CA 1
ATOM 653 C C . GLU B 1 42 ? -14.476 -42.056 9.030 1.00 45.06 41 GLU B C 1
ATOM 654 O O . GLU B 1 42 ? -13.826 -42.982 9.522 1.00 45.10 41 GLU B O 1
ATOM 660 N N . ALA B 1 43 ? -14.891 -42.046 7.764 1.00 45.75 42 ALA B N 1
ATOM 661 C CA . ALA B 1 43 ? -14.688 -43.179 6.859 1.00 46.49 42 ALA B CA 1
ATOM 662 C C . ALA B 1 43 ? -13.283 -43.215 6.261 1.00 47.11 42 ALA B C 1
ATOM 663 O O . ALA B 1 43 ? -12.874 -44.231 5.693 1.00 47.19 42 ALA B O 1
ATOM 665 N N . ARG B 1 44 ? -12.554 -42.107 6.403 1.00 47.66 43 ARG B N 1
ATOM 666 C CA . ARG B 1 44 ? -11.205 -41.966 5.849 1.00 48.55 43 ARG B CA 1
ATOM 667 C C . ARG B 1 44 ? -10.169 -42.782 6.627 1.00 48.81 43 ARG B C 1
ATOM 668 O O . ARG B 1 44 ? -9.118 -43.138 6.084 1.00 49.05 43 ARG B O 1
ATOM 676 N N . ARG B 1 45 ? -10.473 -43.069 7.893 1.00 49.24 44 ARG B N 1
ATOM 677 C CA . ARG B 1 45 ? -9.582 -43.839 8.765 1.00 49.58 44 ARG B CA 1
ATOM 678 C C . ARG B 1 45 ? -9.432 -45.284 8.295 1.00 49.75 44 ARG B C 1
ATOM 679 O O . ARG B 1 45 ? -10.340 -45.853 7.685 1.00 50.00 44 ARG B O 1
ATOM 681 N N . GLN C 1 5 ? 17.651 -17.126 35.653 1.00 38.56 4 GLN C N 1
ATOM 682 C CA . GLN C 1 5 ? 17.252 -15.985 34.778 1.00 38.58 4 GLN C CA 1
ATOM 683 C C . GLN C 1 5 ? 15.790 -16.100 34.349 1.00 38.37 4 GLN C C 1
ATOM 684 O O . GLN C 1 5 ? 14.969 -15.239 34.674 1.00 38.64 4 GLN C O 1
ATOM 686 N N . ILE C 1 6 ? 15.475 -17.173 33.626 1.00 38.10 5 ILE C N 1
ATOM 687 C CA . ILE C 1 6 ? 14.130 -17.402 33.101 1.00 37.54 5 ILE C CA 1
ATOM 688 C C . ILE C 1 6 ? 13.222 -18.019 34.173 1.00 37.16 5 ILE C C 1
ATOM 689 O O . ILE C 1 6 ? 13.576 -19.033 34.781 1.00 36.99 5 ILE C O 1
ATOM 694 N N . PRO C 1 7 ? 12.051 -17.393 34.415 1.00 36.77 6 PRO C N 1
ATOM 695 C CA . PRO C 1 7 ? 11.106 -17.855 35.433 1.00 36.61 6 PRO C CA 1
ATOM 696 C C . PRO C 1 7 ? 10.532 -19.234 35.107 1.00 36.57 6 PRO C C 1
ATOM 697 O O . PRO C 1 7 ? 10.498 -19.620 33.933 1.00 36.26 6 PRO C O 1
ATOM 701 N N . PRO C 1 8 ? 10.099 -19.985 36.140 1.00 36.65 7 PRO C N 1
ATOM 702 C CA . PRO C 1 8 ? 9.491 -21.290 35.887 1.00 36.84 7 PRO C CA 1
ATOM 703 C C . PRO C 1 8 ? 8.268 -21.184 34.975 1.00 37.02 7 PRO C C 1
ATOM 704 O O . PRO C 1 8 ? 7.425 -20.301 35.164 1.00 36.79 7 PRO C O 1
ATOM 708 N N . GLY C 1 9 ? 8.204 -22.055 33.973 1.00 37.68 8 GLY C N 1
ATOM 709 C CA . GLY C 1 9 ? 7.017 -22.171 33.137 1.00 37.37 8 GLY C CA 1
ATOM 710 C C . GLY C 1 9 ? 6.839 -21.231 31.952 1.00 37.57 8 GLY C C 1
ATOM 711 O O . GLY C 1 9 ? 5.839 -21.331 31.253 1.00 37.49 8 GLY C O 1
ATOM 712 N N . LEU C 1 10 ? 7.785 -20.314 31.732 1.00 37.23 9 LEU C N 1
ATOM 713 C CA . LEU C 1 10 ? 7.665 -19.339 30.649 1.00 36.83 9 LEU C CA 1
ATOM 714 C C . LEU C 1 10 ? 7.639 -20.011 29.274 1.00 36.43 9 LEU C C 1
ATOM 715 O O . LEU C 1 10 ? 6.773 -19.707 28.438 1.00 36.61 9 LEU C O 1
ATOM 720 N N . THR C 1 11 ? 8.590 -20.910 29.037 1.00 36.42 10 THR C N 1
ATOM 721 C CA . THR C 1 11 ? 8.661 -21.618 27.756 1.00 36.67 10 THR C CA 1
ATOM 722 C C . THR C 1 11 ? 7.368 -22.394 27.516 1.00 36.81 10 THR C C 1
ATOM 723 O O . THR C 1 11 ? 6.823 -22.380 26.407 1.00 36.97 10 THR C O 1
ATOM 727 N N . GLU C 1 12 ? 6.877 -23.054 28.566 1.00 37.59 11 GLU C N 1
ATOM 728 C CA . GLU C 1 12 ? 5.651 -23.851 28.488 1.00 38.04 11 GLU C CA 1
ATOM 729 C C . GLU C 1 12 ? 4.448 -22.988 28.109 1.00 38.08 11 GLU C C 1
ATOM 730 O O . GLU C 1 12 ? 3.621 -23.389 27.291 1.00 38.36 11 GLU C O 1
ATOM 736 N N . LEU C 1 13 ? 4.370 -21.797 28.700 1.00 38.12 12 LEU C N 1
ATOM 737 C CA . LEU C 1 13 ? 3.310 -20.849 28.379 1.00 38.67 12 LEU C CA 1
ATOM 738 C C . LEU C 1 13 ? 3.361 -20.420 26.913 1.00 38.05 12 LEU C C 1
ATOM 739 O O . LEU C 1 13 ? 2.345 -20.447 26.205 1.00 38.48 12 LEU C O 1
ATOM 744 N N . LEU C 1 14 ? 4.550 -20.039 26.454 1.00 37.12 13 LEU C N 1
ATOM 745 C CA . LEU C 1 14 ? 4.729 -19.606 25.068 1.00 36.57 13 LEU C CA 1
ATOM 746 C C . LEU C 1 14 ? 4.440 -20.736 24.077 1.00 36.41 13 LEU C C 1
ATOM 747 O O . LEU C 1 14 ? 3.771 -20.514 23.058 1.00 36.60 13 LEU C O 1
ATOM 752 N N . GLN C 1 15 ? 4.917 -21.944 24.389 1.00 35.98 14 GLN C N 1
ATOM 753 C CA . GLN C 1 15 ? 4.725 -23.104 23.512 1.00 35.84 14 GLN C CA 1
ATOM 754 C C . GLN C 1 15 ? 3.251 -23.470 23.363 1.00 35.81 14 GLN C C 1
ATOM 755 O O . GLN C 1 15 ? 2.785 -23.742 22.255 1.00 36.63 14 GLN C O 1
ATOM 761 N N . GLY C 1 16 ? 2.524 -23.454 24.478 1.00 36.01 15 GLY C N 1
ATOM 762 C CA . GLY C 1 16 ? 1.110 -23.813 24.475 1.00 35.72 15 GLY C CA 1
ATOM 763 C C . GLY C 1 16 ? 0.294 -22.858 23.630 1.00 36.15 15 GLY C C 1
ATOM 764 O O . GLY C 1 16 ? -0.527 -23.285 22.806 1.00 36.28 15 GLY C O 1
ATOM 765 N N . TYR C 1 17 ? 0.540 -21.567 23.807 1.00 35.89 16 TYR C N 1
ATOM 766 C CA . TYR C 1 17 ? -0.173 -20.556 23.038 1.00 35.90 16 TYR C CA 1
ATOM 767 C C . TYR C 1 17 ? 0.206 -20.646 21.563 1.00 35.87 16 TYR C C 1
ATOM 768 O O . TYR C 1 17 ? -0.663 -20.641 20.690 1.00 35.79 16 TYR C O 1
ATOM 777 N N . THR C 1 18 ? 1.503 -20.739 21.285 1.00 35.49 17 THR C N 1
ATOM 778 C CA . THR C 1 18 ? 1.971 -20.721 19.899 1.00 35.62 17 THR C CA 1
ATOM 779 C C . THR C 1 18 ? 1.478 -21.930 19.100 1.00 35.64 17 THR C C 1
ATOM 780 O O . THR C 1 18 ? 1.047 -21.794 17.942 1.00 35.91 17 THR C O 1
ATOM 784 N N . VAL C 1 19 ? 1.542 -23.114 19.703 1.00 35.75 18 VAL C N 1
ATOM 785 C CA . VAL C 1 19 ? 1.102 -24.312 18.996 1.00 35.86 18 VAL C CA 1
ATOM 786 C C . VAL C 1 19 ? -0.414 -24.271 18.754 1.00 36.09 18 VAL C C 1
ATOM 787 O O . VAL C 1 19 ? -0.878 -24.737 17.714 1.00 36.52 18 VAL C O 1
ATOM 791 N N . GLU C 1 20 ? -1.171 -23.680 19.676 1.00 36.31 19 GLU C N 1
ATOM 792 C CA . GLU C 1 20 ? -2.613 -23.543 19.456 1.00 36.45 19 GLU C CA 1
ATOM 793 C C . GLU C 1 20 ? -2.938 -22.509 18.379 1.00 36.24 19 GLU C C 1
ATOM 794 O O . GLU C 1 20 ? -3.894 -22.682 17.638 1.00 36.49 19 GLU C O 1
ATOM 800 N N . VAL C 1 21 ? -2.138 -21.450 18.274 1.00 36.19 20 VAL C N 1
ATOM 801 C CA . VAL C 1 21 ? -2.298 -20.519 17.157 1.00 35.84 20 VAL C CA 1
ATOM 802 C C . VAL C 1 21 ? -2.119 -21.273 15.839 1.00 36.16 20 VAL C C 1
ATOM 803 O O . VAL C 1 21 ? -2.914 -21.119 14.909 1.00 35.85 20 VAL C O 1
ATOM 807 N N . LEU C 1 22 ? -1.088 -22.111 15.774 1.00 36.22 21 LEU C N 1
ATOM 808 C CA . LEU C 1 22 ? -0.798 -22.843 14.548 1.00 36.30 21 LEU C CA 1
ATOM 809 C C . LEU C 1 22 ? -1.844 -23.914 14.240 1.00 36.39 21 LEU C C 1
ATOM 810 O O . LEU C 1 22 ? -2.233 -24.088 13.085 1.00 36.57 21 LEU C O 1
ATOM 815 N N . ARG C 1 23 ? -2.329 -24.587 15.285 1.00 36.37 22 ARG C N 1
ATOM 816 C CA . ARG C 1 23 ? -3.353 -25.626 15.127 1.00 36.53 22 ARG C CA 1
ATOM 817 C C . ARG C 1 23 ? -4.731 -25.073 14.777 1.00 36.57 22 ARG C C 1
ATOM 818 O O . ARG C 1 23 ? -5.443 -25.670 13.969 1.00 37.32 22 ARG C O 1
ATOM 826 N N . GLN C 1 24 ? -5.102 -23.956 15.407 1.00 36.82 23 GLN C N 1
ATOM 827 C CA . GLN C 1 24 ? -6.458 -23.400 15.310 1.00 36.91 23 GLN C CA 1
ATOM 828 C C . GLN C 1 24 ? -6.625 -22.287 14.272 1.00 37.11 23 GLN C C 1
ATOM 829 O O . GLN C 1 24 ? -7.744 -22.009 13.841 1.00 37.23 23 GLN C O 1
ATOM 835 N N . GLN C 1 25 ? -5.523 -21.631 13.906 1.00 37.01 24 GLN C N 1
ATOM 836 C CA . GLN C 1 25 ? -5.560 -20.542 12.927 1.00 36.91 24 GLN C CA 1
ATOM 837 C C . GLN C 1 25 ? -6.649 -19.489 13.237 1.00 37.07 24 GLN C C 1
ATOM 838 O O . GLN C 1 25 ? -7.531 -19.235 12.405 1.00 37.36 24 GLN C O 1
ATOM 844 N N . PRO C 1 26 ? -6.586 -18.877 14.441 1.00 37.54 25 PRO C N 1
ATOM 845 C CA . PRO C 1 26 ? -7.584 -17.870 14.831 1.00 38.00 25 PRO C CA 1
ATOM 846 C C . PRO C 1 26 ? -7.499 -16.611 13.968 1.00 38.50 25 PRO C C 1
ATOM 847 O O . PRO C 1 26 ? -6.405 -16.246 13.525 1.00 39.25 25 PRO C O 1
ATOM 851 N N . PRO C 1 27 ? -8.643 -15.949 13.726 1.00 38.81 26 PRO C N 1
ATOM 852 C CA . PRO C 1 27 ? -8.645 -14.757 12.874 1.00 39.17 26 PRO C CA 1
ATOM 853 C C . PRO C 1 27 ? -7.856 -13.585 13.471 1.00 39.15 26 PRO C C 1
ATOM 854 O O . PRO C 1 27 ? -7.276 -12.797 12.719 1.00 39.74 26 PRO C O 1
ATOM 858 N N . ASP C 1 28 ? -7.822 -13.483 14.800 1.00 39.14 27 ASP C N 1
ATOM 859 C CA . ASP C 1 28 ? -7.094 -12.406 15.479 1.00 38.74 27 ASP C CA 1
ATOM 860 C C . ASP C 1 28 ? -6.247 -12.938 16.637 1.00 38.34 27 ASP C C 1
ATOM 861 O O . ASP C 1 28 ? -6.774 -13.562 17.560 1.00 37.99 27 ASP C O 1
ATOM 866 N N . LEU C 1 29 ? -4.940 -12.674 16.581 1.00 37.81 28 LEU C N 1
ATOM 867 C CA . LEU C 1 29 ? -3.981 -13.204 17.563 1.00 37.38 28 LEU C CA 1
ATOM 868 C C . LEU C 1 29 ? -4.192 -12.682 18.982 1.00 37.23 28 LEU C C 1
ATOM 869 O O . LEU C 1 29 ? -4.066 -13.441 19.946 1.00 37.19 28 LEU C O 1
ATOM 874 N N . VAL C 1 30 ? -4.505 -11.392 19.104 1.00 36.83 29 VAL C N 1
ATOM 875 C CA . VAL C 1 30 ? -4.704 -10.779 20.420 1.00 36.80 29 VAL C CA 1
ATOM 876 C C . VAL C 1 30 ? -5.996 -11.273 21.073 1.00 36.73 29 VAL C C 1
ATOM 877 O O . VAL C 1 30 ? -5.991 -11.633 22.255 1.00 36.94 29 VAL C O 1
ATOM 881 N N . ASP C 1 31 ? -7.085 -11.305 20.301 1.00 36.95 30 ASP C N 1
ATOM 882 C CA . ASP C 1 31 ? -8.351 -11.880 20.763 1.00 37.19 30 ASP C CA 1
ATOM 883 C C . ASP C 1 31 ? -8.132 -13.303 21.258 1.00 37.34 30 ASP C C 1
ATOM 884 O O . ASP C 1 31 ? -8.589 -13.665 22.342 1.00 37.44 30 ASP C O 1
ATOM 889 N N . PHE C 1 32 ? -7.420 -14.102 20.465 1.00 37.30 31 PHE C N 1
ATOM 890 C CA . PHE C 1 32 ? -7.132 -15.480 20.840 1.00 37.59 31 PHE C CA 1
ATOM 891 C C . PHE C 1 32 ? -6.293 -15.581 22.118 1.00 37.33 31 PHE C C 1
ATOM 892 O O . PHE C 1 32 ? -6.541 -16.454 22.952 1.00 37.66 31 PHE C O 1
ATOM 900 N N . ALA C 1 33 ? -5.318 -14.687 22.274 1.00 37.18 32 ALA C N 1
ATOM 901 C CA . ALA C 1 33 ? -4.514 -14.633 23.497 1.00 37.29 32 ALA C CA 1
ATOM 902 C C . ALA C 1 33 ? -5.387 -14.375 24.730 1.00 37.32 32 ALA C C 1
ATOM 903 O O . ALA C 1 33 ? -5.277 -15.084 25.732 1.00 37.05 32 ALA C O 1
ATOM 905 N N . VAL C 1 34 ? -6.272 -13.385 24.643 1.00 37.28 33 VAL C N 1
ATOM 906 C CA . VAL C 1 34 ? -7.194 -13.096 25.742 1.00 37.88 33 VAL C CA 1
ATOM 907 C C . VAL C 1 34 ? -7.990 -14.355 26.095 1.00 38.22 33 VAL C C 1
ATOM 908 O O . VAL C 1 34 ? -8.052 -14.739 27.263 1.00 38.49 33 VAL C O 1
ATOM 912 N N . GLU C 1 35 ? -8.553 -15.008 25.076 1.00 38.65 34 GLU C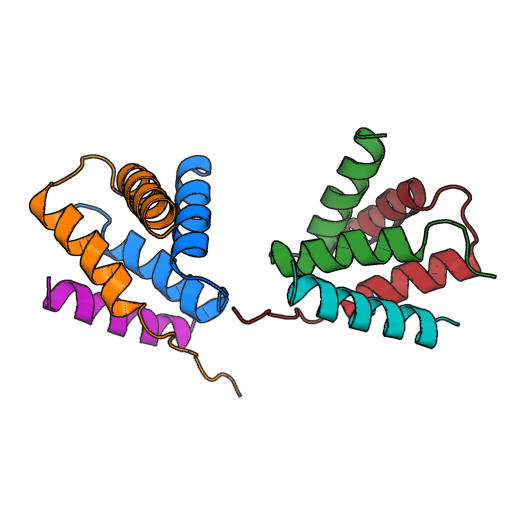 N 1
ATOM 913 C CA . GLU C 1 35 ? -9.365 -16.220 25.256 1.00 39.45 34 GLU C CA 1
ATOM 914 C C . GLU C 1 35 ? -8.556 -17.394 25.821 1.00 39.31 34 GLU C C 1
ATOM 915 O O . GLU C 1 35 ? -8.992 -18.049 26.774 1.00 39.22 34 GLU C O 1
ATOM 921 N N . TYR C 1 36 ? -7.383 -17.637 25.237 1.00 39.50 35 TYR C N 1
ATOM 922 C CA . TYR C 1 36 ? -6.504 -18.745 25.626 1.00 39.58 35 TYR C CA 1
ATOM 923 C C . TYR C 1 36 ? -6.049 -18.667 27.091 1.00 39.77 35 TYR C C 1
ATOM 924 O O . TYR C 1 36 ? -6.206 -19.626 27.850 1.00 39.58 35 TYR C O 1
ATOM 933 N N . PHE C 1 37 ? -5.488 -17.525 27.480 1.00 39.57 36 PHE C N 1
ATOM 934 C CA . PHE C 1 37 ? -4.949 -17.367 28.829 1.00 39.98 36 PHE C CA 1
ATOM 935 C C . PHE C 1 37 ? -6.023 -17.253 29.906 1.00 40.03 36 PHE C C 1
ATOM 936 O O . PHE C 1 37 ? -5.776 -17.607 31.058 1.00 40.19 36 PHE C O 1
ATOM 944 N N . THR C 1 38 ? -7.204 -16.772 29.524 1.00 40.40 37 THR C N 1
ATOM 945 C CA . THR C 1 38 ? -8.355 -16.727 30.428 1.00 40.91 37 THR C CA 1
ATOM 946 C C . THR C 1 38 ? -8.861 -18.140 30.729 1.00 41.42 37 THR C C 1
ATOM 947 O O . THR C 1 38 ? -9.172 -18.453 31.881 1.00 41.62 37 THR C O 1
ATOM 951 N N . ARG C 1 39 ? -8.928 -18.986 29.698 1.00 42.09 38 ARG C N 1
ATOM 952 C CA . ARG C 1 39 ? -9.260 -20.403 29.876 1.00 43.02 38 ARG C CA 1
ATOM 953 C C . ARG C 1 39 ? -8.269 -21.083 30.818 1.00 43.21 38 ARG C C 1
ATOM 954 O O . ARG C 1 39 ? -8.669 -21.821 31.723 1.00 43.12 38 ARG C O 1
ATOM 962 N N . LEU C 1 40 ? -6.981 -20.814 30.604 1.00 43.49 39 LEU C N 1
ATOM 963 C CA . LEU C 1 40 ? -5.906 -21.361 31.430 1.00 44.06 39 LEU C CA 1
ATOM 964 C C . LEU C 1 40 ? -6.024 -20.926 32.892 1.00 44.27 39 LEU C C 1
ATOM 965 O O . LEU C 1 40 ? -5.856 -21.741 33.803 1.00 44.12 39 LEU C O 1
ATOM 970 N N . ARG C 1 41 ? -6.318 -19.642 33.102 1.00 44.59 40 ARG C N 1
ATOM 971 C CA . ARG C 1 41 ? -6.548 -19.086 34.439 1.00 45.19 40 ARG C CA 1
ATOM 972 C C . ARG C 1 41 ? -7.734 -19.764 35.143 1.00 45.50 40 ARG C C 1
ATOM 973 O O . ARG C 1 41 ? -7.682 -20.015 36.350 1.00 45.64 40 ARG C O 1
ATOM 981 N N . GLU C 1 42 ? -8.785 -20.068 34.382 1.00 46.11 41 GLU C N 1
ATOM 982 C CA . GLU C 1 42 ? -10.003 -20.677 34.933 1.00 46.86 41 GLU C CA 1
ATOM 983 C C . GLU C 1 42 ? -9.883 -22.184 35.171 1.00 47.24 41 GLU C C 1
ATOM 984 O O . GLU C 1 42 ? -10.471 -22.713 36.120 1.00 47.24 41 GLU C O 1
ATOM 990 N N . ALA C 1 43 ? -9.125 -22.866 34.311 1.00 47.78 42 ALA C N 1
ATOM 991 C CA . ALA C 1 43 ? -8.922 -24.316 34.421 1.00 48.36 42 ALA C CA 1
ATOM 992 C C . ALA C 1 43 ? -8.103 -24.689 35.656 1.00 48.81 42 ALA C C 1
ATOM 993 O O . ALA C 1 43 ? -8.209 -25.805 36.172 1.00 48.88 42 ALA C O 1
ATOM 995 N N . ARG C 1 44 ? -7.292 -23.743 36.120 1.00 49.31 43 ARG C N 1
ATOM 996 C CA . ARG C 1 44 ? -6.453 -23.922 37.298 1.00 49.86 43 ARG C CA 1
ATOM 997 C C . ARG C 1 44 ? -7.205 -23.522 38.573 1.00 50.03 43 ARG C C 1
ATOM 998 O O . ARG C 1 44 ? -7.033 -24.125 39.634 1.00 50.24 43 ARG C O 1
ATOM 1006 N N . SER D 1 2 ? -0.995 -31.145 4.405 1.00 24.25 1 SER D N 1
ATOM 1007 C CA . SER D 1 2 ? -0.467 -31.207 5.802 1.00 23.17 1 SER D CA 1
ATOM 1008 C C . SER D 1 2 ? 0.630 -30.179 6.054 1.00 22.63 1 SER D C 1
ATOM 1009 O O . SER D 1 2 ? 1.531 -30.400 6.860 1.00 21.60 1 SER D O 1
ATOM 1012 N N . HIS D 1 3 ? 0.533 -29.050 5.358 1.00 21.76 2 HIS D N 1
ATOM 1013 C CA . HIS D 1 3 ? 1.380 -27.899 5.629 1.00 22.52 2 HIS D CA 1
ATOM 1014 C C . HIS D 1 3 ? 0.871 -27.186 6.881 1.00 24.89 2 HIS 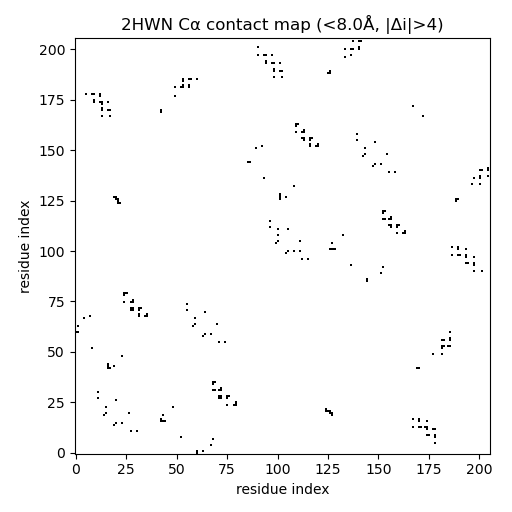D C 1
ATOM 1015 O O . HIS D 1 3 ? -0.132 -27.580 7.483 1.00 22.79 2 HIS D O 1
ATOM 1022 N N . ILE D 1 4 ? 1.576 -26.130 7.264 1.00 30.54 3 ILE D N 1
ATOM 1023 C CA . ILE D 1 4 ? 1.121 -25.234 8.313 1.00 33.05 3 ILE D CA 1
ATOM 1024 C C . ILE D 1 4 ? 1.285 -23.772 7.869 1.00 33.85 3 ILE D C 1
ATOM 1025 O O . ILE D 1 4 ? 2.266 -23.426 7.203 1.00 35.26 3 ILE D O 1
ATOM 1030 N N . GLN D 1 5 ? 0.073 -22.943 8.138 1.00 33.89 4 GLN D N 1
ATOM 1031 C CA . GLN D 1 5 ? 0.380 -21.507 7.917 1.00 34.20 4 GLN D CA 1
ATOM 1032 C C . GLN D 1 5 ? 0.883 -20.743 9.128 1.00 34.75 4 GLN D C 1
ATOM 1033 O O . GLN D 1 5 ? 0.407 -20.961 10.251 1.00 35.46 4 GLN D O 1
ATOM 1039 N N . ILE D 1 6 ? 1.851 -19.855 8.908 1.00 35.26 5 ILE D N 1
ATOM 1040 C CA . ILE D 1 6 ? 2.361 -18.989 9.975 1.00 35.66 5 ILE D CA 1
ATOM 1041 C C . ILE D 1 6 ? 1.819 -17.563 9.799 1.00 35.51 5 ILE D C 1
ATOM 1042 O O . ILE D 1 6 ? 2.108 -16.913 8.794 1.00 35.31 5 ILE D O 1
ATOM 1047 N N . PRO D 1 7 ? 1.029 -17.072 10.772 1.00 35.92 6 PRO D N 1
ATOM 1048 C CA . PRO D 1 7 ? 0.481 -15.722 10.612 1.00 36.25 6 PRO D CA 1
ATOM 1049 C C . PRO D 1 7 ? 1.499 -14.620 10.891 1.00 36.56 6 PRO D C 1
ATOM 1050 O O . PRO D 1 7 ? 2.394 -14.812 11.717 1.00 36.61 6 PRO D O 1
ATOM 1054 N N . PRO D 1 8 ? 1.360 -13.469 10.205 1.00 36.87 7 PRO D N 1
ATOM 1055 C CA . PRO D 1 8 ? 2.186 -12.302 10.489 1.00 37.16 7 PRO D CA 1
ATOM 1056 C C . PRO D 1 8 ? 1.888 -11.779 11.886 1.00 38.05 7 PRO D C 1
ATOM 1057 O O . PRO D 1 8 ? 0.754 -11.879 12.351 1.00 38.36 7 PRO D O 1
ATOM 1061 N N . GLY D 1 9 ? 2.901 -11.232 12.544 1.00 38.80 8 GLY D N 1
ATOM 1062 C CA . GLY D 1 9 ? 2.708 -10.611 13.852 1.00 38.96 8 GLY D CA 1
ATOM 1063 C C . GLY D 1 9 ? 2.758 -11.553 15.043 1.00 39.11 8 GLY D C 1
ATOM 1064 O O . GLY D 1 9 ? 2.719 -11.105 16.192 1.00 39.35 8 GLY D O 1
ATOM 1065 N N . LEU D 1 10 ? 2.846 -12.858 14.781 1.00 39.27 9 LEU D N 1
ATOM 1066 C CA . LEU D 1 10 ? 2.960 -13.847 15.860 1.00 38.91 9 LEU D CA 1
ATOM 1067 C C . LEU D 1 10 ? 4.255 -13.690 16.660 1.00 39.49 9 LEU D C 1
ATOM 1068 O O . LEU D 1 10 ? 4.222 -13.636 17.895 1.00 39.36 9 LEU D O 1
ATOM 1073 N N . THR D 1 11 ? 5.388 -13.603 15.967 1.00 40.14 10 THR D N 1
ATOM 1074 C CA . THR D 1 11 ? 6.680 -13.420 16.630 1.00 40.59 10 THR D CA 1
ATOM 1075 C C . THR D 1 11 ? 6.726 -12.113 17.428 1.00 40.51 10 THR D C 1
ATOM 1076 O O . THR D 1 11 ? 7.179 -12.103 18.569 1.00 40.47 10 THR D O 1
ATOM 1080 N N . GLU D 1 12 ? 6.234 -11.023 16.842 1.00 40.57 11 GLU D N 1
ATOM 1081 C CA . GLU D 1 12 ? 6.216 -9.725 17.533 1.00 40.65 11 GLU D CA 1
ATOM 1082 C C . GLU D 1 12 ? 5.363 -9.751 18.804 1.00 40.30 11 GLU D C 1
ATOM 1083 O O . GLU D 1 12 ? 5.757 -9.203 19.840 1.00 40.03 11 GLU D O 1
ATOM 1089 N N . LEU D 1 13 ? 4.202 -10.395 18.721 1.00 39.89 12 LEU D N 1
ATOM 1090 C CA . LEU D 1 13 ? 3.310 -10.527 19.872 1.00 39.93 12 LEU D CA 1
ATOM 1091 C C . LEU D 1 13 ? 3.999 -11.273 21.021 1.00 39.47 12 LEU D C 1
ATOM 1092 O O . LEU D 1 13 ? 3.961 -10.823 22.173 1.00 39.73 12 LEU D O 1
ATOM 1097 N N . LEU D 1 14 ? 4.626 -12.404 20.696 1.00 39.03 13 LEU D N 1
ATOM 1098 C CA . LEU D 1 14 ? 5.323 -13.233 21.676 1.00 38.66 13 LEU D CA 1
ATOM 1099 C C . LEU D 1 14 ? 6.484 -12.464 22.301 1.00 38.40 13 LEU D C 1
ATOM 1100 O O . LEU D 1 14 ? 6.691 -12.520 23.517 1.00 38.41 13 LEU D O 1
ATOM 1105 N N . GLN D 1 15 ? 7.227 -11.749 21.460 1.00 38.27 14 GLN D N 1
ATOM 1106 C CA . GLN D 1 15 ? 8.358 -10.925 21.899 1.00 38.94 14 GLN D CA 1
ATOM 1107 C C . GLN D 1 15 ? 7.931 -9.843 22.894 1.00 38.74 14 GLN D C 1
ATOM 1108 O O . GLN D 1 15 ? 8.565 -9.675 23.937 1.00 38.89 14 GLN D O 1
ATOM 1114 N N . GLY D 1 16 ? 6.858 -9.122 22.575 1.00 38.82 15 GLY D N 1
ATOM 1115 C CA . GLY D 1 16 ? 6.344 -8.067 23.454 1.00 38.95 15 GLY D CA 1
ATOM 1116 C C . GLY D 1 16 ? 6.008 -8.560 24.849 1.00 38.94 15 GLY D C 1
ATOM 1117 O O . GLY D 1 16 ? 6.376 -7.933 25.848 1.00 38.83 15 GLY D O 1
ATOM 1118 N N . TYR D 1 17 ? 5.307 -9.690 24.920 1.00 38.54 16 TYR D N 1
ATO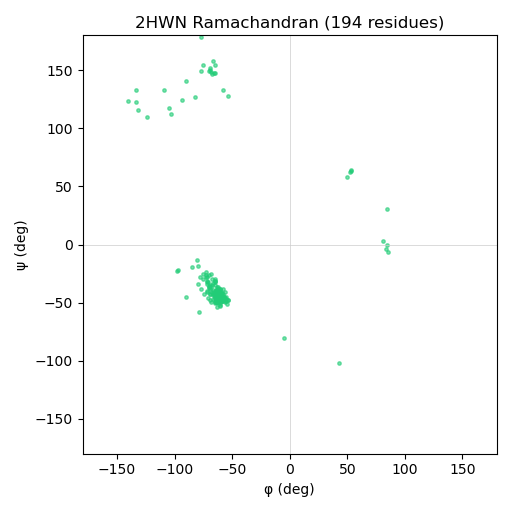M 1119 C CA . TYR D 1 17 ? 4.973 -10.300 26.211 1.00 38.18 16 TYR D CA 1
ATOM 1120 C C . TYR D 1 17 ? 6.224 -10.745 26.982 1.00 38.36 16 TYR D C 1
ATOM 1121 O O . TYR D 1 17 ? 6.366 -10.441 28.174 1.00 38.27 16 TYR D O 1
ATOM 1130 N N . THR D 1 18 ? 7.125 -11.442 26.287 1.00 38.38 17 THR D N 1
ATOM 1131 C CA . THR D 1 18 ? 8.326 -12.028 26.891 1.00 38.39 17 THR D CA 1
ATOM 1132 C C . THR D 1 18 ? 9.255 -10.965 27.458 1.00 38.67 17 THR D C 1
ATOM 1133 O O . THR D 1 18 ? 9.775 -11.125 28.569 1.00 38.54 17 THR D O 1
ATOM 1137 N N . VAL D 1 19 ? 9.447 -9.877 26.715 1.00 38.86 18 VAL D N 1
ATOM 1138 C CA . VAL D 1 19 ? 10.303 -8.792 27.216 1.00 39.41 18 VAL D CA 1
ATOM 1139 C C . VAL D 1 19 ? 9.742 -8.164 28.497 1.00 39.37 18 VAL D C 1
ATOM 1140 O O . VAL D 1 19 ? 10.507 -7.837 29.404 1.00 39.18 18 VAL D O 1
ATOM 1144 N N . GLU D 1 20 ? 8.418 -8.015 28.572 1.00 39.26 19 GLU D N 1
ATOM 1145 C CA . GLU D 1 20 ? 7.770 -7.498 29.787 1.00 39.57 19 GLU D CA 1
ATOM 1146 C C . GLU D 1 20 ? 7.908 -8.457 30.962 1.00 39.44 19 GLU D C 1
ATOM 1147 O O . GLU D 1 20 ? 8.151 -8.025 32.092 1.00 38.87 19 GLU D O 1
ATOM 1153 N N . VAL D 1 21 ? 7.762 -9.754 30.700 1.00 39.15 20 VAL D N 1
ATOM 1154 C CA . VAL D 1 21 ? 7.948 -10.773 31.736 1.00 39.15 20 VAL D CA 1
ATOM 1155 C C . VAL D 1 21 ? 9.370 -10.744 32.303 1.00 39.60 20 VAL D C 1
ATOM 1156 O O . VAL D 1 21 ? 9.553 -10.689 33.519 1.00 39.60 20 VAL D O 1
ATOM 1160 N N . LEU D 1 22 ? 10.366 -10.766 31.420 1.00 39.93 21 LEU D N 1
ATOM 1161 C CA . LEU D 1 22 ? 11.772 -10.768 31.832 1.00 40.73 21 LEU D CA 1
ATOM 1162 C C . LEU D 1 22 ? 12.171 -9.494 32.577 1.00 40.67 21 LEU D C 1
ATOM 1163 O O . LEU D 1 22 ? 12.959 -9.542 33.529 1.00 41.03 21 LEU D O 1
ATOM 1168 N N . ARG D 1 23 ? 11.611 -8.363 32.156 1.00 40.52 22 ARG D N 1
ATOM 1169 C CA . ARG D 1 23 ? 11.922 -7.082 32.785 1.00 40.56 22 ARG D CA 1
ATOM 1170 C C . ARG D 1 23 ? 11.168 -6.868 34.101 1.00 40.40 22 ARG D C 1
ATOM 1171 O O . ARG D 1 23 ? 11.797 -6.662 35.147 1.00 40.80 22 ARG D O 1
ATOM 1173 N N . GLN D 1 24 ? 9.834 -6.915 34.050 1.00 40.14 23 GLN D N 1
ATOM 1174 C CA . GLN D 1 24 ? 8.990 -6.622 35.226 1.00 39.81 23 GLN D CA 1
ATOM 1175 C C . GLN D 1 24 ? 9.015 -7.714 36.298 1.00 39.32 23 GLN D C 1
ATOM 1176 O O . GLN D 1 24 ? 8.797 -7.431 37.482 1.00 38.53 23 GLN D O 1
ATOM 1182 N N . GLN D 1 25 ? 9.265 -8.953 35.872 1.00 38.70 24 GLN D N 1
ATOM 1183 C CA . GLN D 1 25 ? 9.270 -10.138 36.748 1.00 38.73 24 GLN D CA 1
ATOM 1184 C C . GLN D 1 25 ? 7.985 -10.286 37.580 1.00 38.09 24 GLN D C 1
ATOM 1185 O O . GLN D 1 25 ? 8.027 -10.224 38.813 1.00 37.72 24 GLN D O 1
ATOM 1191 N N . PRO D 1 26 ? 6.837 -10.490 36.905 1.00 37.86 25 PRO D N 1
ATOM 1192 C CA . PRO D 1 26 ? 5.567 -10.685 37.597 1.00 38.00 25 PRO D CA 1
ATOM 1193 C C . PRO D 1 26 ? 5.541 -12.027 38.340 1.00 38.43 25 PRO D C 1
ATOM 1194 O O . PRO D 1 26 ? 6.225 -12.968 37.929 1.00 38.48 25 PRO D O 1
ATOM 1198 N N . PRO D 1 27 ? 4.768 -12.113 39.435 1.00 38.69 26 PRO D N 1
ATOM 1199 C CA . PRO D 1 27 ? 4.733 -13.342 40.233 1.00 39.21 26 PRO D CA 1
ATOM 1200 C C . PRO D 1 27 ? 3.928 -14.484 39.606 1.00 39.84 26 PRO D C 1
ATOM 1201 O O . PRO D 1 27 ? 4.196 -15.654 39.903 1.00 40.33 26 PRO D O 1
ATOM 1205 N N . ASP D 1 28 ? 2.956 -14.151 38.759 1.00 40.02 27 ASP D N 1
ATOM 1206 C CA . ASP D 1 28 ? 2.128 -15.154 38.087 1.00 40.34 27 ASP D CA 1
ATOM 1207 C C . ASP D 1 28 ? 2.062 -14.832 36.596 1.00 40.28 27 ASP D C 1
ATOM 1208 O O . ASP D 1 28 ? 1.524 -13.795 36.208 1.00 40.17 27 ASP D O 1
ATOM 1213 N N . LEU D 1 29 ? 2.605 -15.730 35.776 1.00 40.35 28 LEU D N 1
ATOM 1214 C CA . LEU D 1 29 ? 2.723 -15.502 34.331 1.00 40.62 28 LEU D CA 1
ATOM 1215 C C . LEU D 1 29 ? 1.388 -15.532 33.594 1.00 40.44 28 LEU D C 1
ATOM 1216 O O . LEU D 1 29 ? 1.184 -14.768 32.650 1.00 40.26 28 LEU D O 1
ATOM 1221 N N . VAL D 1 30 ? 0.493 -16.421 34.026 1.00 40.55 29 VAL D N 1
ATOM 1222 C CA . VAL D 1 30 ? -0.841 -16.544 33.435 1.00 40.74 29 VAL D CA 1
ATOM 1223 C C . VAL D 1 30 ? -1.690 -15.304 33.741 1.00 40.71 29 VAL D C 1
ATOM 1224 O O . VAL D 1 30 ? -2.292 -14.722 32.830 1.00 40.39 29 VAL D O 1
ATOM 1228 N N . ASP D 1 31 ? -1.726 -14.906 35.014 1.00 40.79 30 ASP D N 1
ATOM 1229 C CA . ASP D 1 31 ? -2.433 -13.694 35.430 1.00 41.08 30 ASP D CA 1
ATOM 1230 C C . ASP D 1 31 ? -1.933 -12.495 34.634 1.00 40.83 30 ASP D C 1
ATOM 1231 O O . ASP D 1 31 ? -2.731 -11.714 34.103 1.00 40.85 30 ASP D O 1
ATOM 1236 N N . PHE D 1 32 ? -0.610 -12.368 34.538 1.00 40.41 31 PHE D N 1
ATOM 1237 C CA . PHE D 1 32 ? 0.006 -11.270 33.801 1.00 40.15 31 PHE D CA 1
ATOM 1238 C C . PHE D 1 32 ? -0.373 -11.300 32.316 1.00 39.79 31 PHE D C 1
ATOM 1239 O O . PHE D 1 32 ? -0.626 -10.251 31.722 1.00 39.96 31 PHE D O 1
ATOM 1247 N N . ALA D 1 33 ? -0.425 -12.500 31.734 1.00 39.39 32 ALA D N 1
ATOM 1248 C CA . ALA D 1 33 ? -0.832 -12.671 30.338 1.00 38.72 32 ALA D CA 1
ATOM 1249 C C . ALA D 1 33 ? -2.254 -12.166 30.089 1.00 38.53 32 ALA D C 1
ATOM 1250 O O . ALA D 1 33 ? -2.493 -11.439 29.124 1.00 38.26 32 ALA D O 1
ATOM 1252 N N . VAL D 1 34 ? -3.193 -12.523 30.963 1.00 38.26 33 VAL D N 1
ATOM 1253 C CA . VAL D 1 34 ? -4.572 -12.054 30.801 1.00 38.12 33 VAL D CA 1
ATOM 1254 C C . VAL D 1 34 ? -4.606 -10.523 30.817 1.00 38.09 33 VAL D C 1
ATOM 1255 O O . VAL D 1 34 ? -5.186 -9.905 29.928 1.00 37.82 33 VAL D O 1
ATOM 1259 N N . GLU D 1 35 ? -3.952 -9.926 31.811 1.00 38.06 34 GLU D N 1
ATOM 1260 C CA . GLU D 1 35 ? -3.920 -8.474 31.969 1.00 38.32 34 GLU D CA 1
ATOM 1261 C C . GLU D 1 35 ? -3.232 -7.774 30.794 1.00 38.15 34 GLU D C 1
ATOM 1262 O O . GLU D 1 35 ? -3.753 -6.792 30.255 1.00 38.04 34 GLU D O 1
ATOM 1268 N N . TYR D 1 36 ? -2.070 -8.296 30.403 1.00 38.09 35 TYR D N 1
ATOM 1269 C CA . TYR D 1 36 ? -1.272 -7.749 29.304 1.00 38.15 35 TYR D CA 1
ATOM 1270 C C . TYR D 1 36 ? -2.021 -7.754 27.967 1.00 38.05 35 TYR D C 1
ATOM 1271 O O . TYR D 1 36 ? -2.106 -6.724 27.294 1.00 38.14 35 TYR D O 1
ATOM 1280 N N . PHE D 1 37 ? -2.564 -8.909 27.587 1.00 38.04 36 PHE D N 1
ATOM 1281 C CA . PHE D 1 37 ? -3.258 -9.021 26.304 1.00 37.92 36 PHE D CA 1
ATOM 1282 C C . PHE D 1 37 ? -4.605 -8.292 26.302 1.00 38.13 36 PHE D C 1
ATOM 1283 O O . PHE D 1 37 ? -5.023 -7.761 25.275 1.00 38.23 36 PHE D O 1
ATOM 1291 N N . THR D 1 38 ? -5.259 -8.233 27.459 1.00 38.21 37 THR D N 1
ATOM 1292 C CA . THR D 1 38 ? -6.526 -7.508 27.577 1.00 38.37 37 THR D CA 1
ATOM 1293 C C . THR D 1 38 ? -6.308 -6.009 27.344 1.00 38.68 37 THR D C 1
ATOM 1294 O O . THR D 1 38 ? -7.066 -5.376 26.604 1.00 38.78 37 THR D O 1
ATOM 1298 N N . ARG D 1 39 ? -5.258 -5.458 27.952 1.00 39.25 38 ARG D N 1
ATOM 1299 C CA . ARG D 1 39 ? -4.902 -4.052 27.746 1.00 39.77 38 ARG D CA 1
ATOM 1300 C C . ARG D 1 39 ? -4.515 -3.760 26.296 1.00 40.17 38 ARG D C 1
ATOM 1301 O O . ARG D 1 39 ? -4.885 -2.717 25.758 1.00 39.97 38 ARG D O 1
ATOM 1309 N N . LEU D 1 40 ? -3.775 -4.681 25.675 1.00 40.92 39 LEU D N 1
ATOM 1310 C CA . LEU D 1 40 ? -3.403 -4.562 24.262 1.00 42.01 39 LEU D CA 1
ATOM 1311 C C . LEU D 1 40 ? -4.627 -4.433 23.357 1.00 42.50 39 LEU D C 1
ATOM 1312 O O . LEU D 1 40 ? -4.671 -3.564 22.480 1.00 42.68 39 LEU D O 1
ATOM 1317 N N . ARG D 1 41 ? -5.611 -5.302 23.584 1.00 43.11 40 ARG D N 1
ATOM 1318 C CA . ARG D 1 41 ? -6.864 -5.299 22.831 1.00 43.74 40 ARG D CA 1
ATOM 1319 C C . ARG D 1 41 ? -7.626 -3.985 23.010 1.00 44.12 40 ARG D C 1
ATOM 1320 O O . ARG D 1 41 ? -8.128 -3.414 22.043 1.00 44.03 40 ARG D O 1
ATOM 1328 N N . GLU D 1 42 ? -7.702 -3.514 24.253 1.00 44.55 41 GLU D N 1
ATOM 1329 C CA . GLU D 1 42 ? -8.406 -2.272 24.581 1.00 45.42 41 GLU D CA 1
ATOM 1330 C C . GLU D 1 42 ? -7.738 -1.045 23.956 1.00 45.73 41 GLU D C 1
ATOM 1331 O O . GLU D 1 42 ? -8.416 -0.075 23.604 1.00 45.80 41 GLU D O 1
ATOM 1337 N N . ALA D 1 43 ? -6.414 -1.100 23.811 1.00 46.23 42 ALA D N 1
ATOM 1338 C CA . ALA D 1 43 ? -5.634 0.020 23.277 1.00 46.90 42 ALA D CA 1
ATOM 1339 C C . ALA D 1 43 ? -5.690 0.123 21.751 1.00 47.51 42 ALA D C 1
ATOM 1340 O O . ALA D 1 43 ? -5.382 1.177 21.189 1.00 47.51 42 ALA D O 1
ATOM 1342 N N . ARG D 1 44 ? -6.083 -0.968 21.095 1.00 48.13 43 ARG D N 1
ATOM 1343 C CA . ARG D 1 44 ? -6.113 -1.035 19.632 1.00 49.01 43 ARG D CA 1
ATOM 1344 C C . ARG D 1 44 ? -7.233 -0.169 19.045 1.00 49.07 43 ARG D C 1
ATOM 1345 O O . ARG D 1 44 ? -7.179 0.236 17.885 1.00 49.50 43 ARG D O 1
ATOM 1353 N N . GLU E 2 2 ? -10.317 -12.393 -1.030 1.00 34.11 2 GLU E N 1
ATOM 1354 C CA . GLU E 2 2 ? -11.056 -12.052 -2.268 1.00 34.67 2 GLU E CA 1
ATOM 1355 C C . GLU E 2 2 ? -10.232 -11.298 -3.316 1.00 34.67 2 GLU E C 1
ATOM 1357 N N . GLU E 2 3 ? -10.880 -10.353 -3.998 1.00 35.40 3 GLU E N 1
ATOM 1358 C CA . GLU E 2 3 ? -10.455 -9.940 -5.336 1.00 35.64 3 GLU E CA 1
ATOM 1359 C C . GLU E 2 3 ? -10.093 -11.183 -6.176 1.00 35.26 3 GLU E C 1
ATOM 1360 O O . GLU E 2 3 ? -10.999 -11.875 -6.624 1.00 35.08 3 GLU E O 1
ATOM 1366 N N . LEU E 2 4 ? -8.634 -11.458 -6.310 1.00 34.79 4 LEU E N 1
ATOM 1367 C CA . LEU E 2 4 ? -8.469 -12.711 -7.143 1.00 34.61 4 LEU E CA 1
ATOM 1368 C C . LEU E 2 4 ? -9.090 -13.995 -6.577 1.00 34.24 4 LEU E C 1
ATOM 1369 O O . LEU E 2 4 ? -9.648 -14.803 -7.324 1.00 34.61 4 LEU E O 1
ATOM 1374 N N . ALA E 2 5 ? -9.004 -14.174 -5.261 1.00 34.06 5 ALA E N 1
ATOM 1375 C CA . ALA E 2 5 ? -9.599 -15.344 -4.612 1.00 33.25 5 ALA E CA 1
ATOM 1376 C C . ALA E 2 5 ? -11.098 -15.471 -4.913 1.00 33.53 5 ALA E C 1
ATOM 1377 O O . ALA E 2 5 ? -11.597 -16.569 -5.160 1.00 33.98 5 ALA E O 1
ATOM 1379 N N . TRP E 2 6 ? -11.807 -14.344 -4.911 1.00 33.03 6 TRP E N 1
ATOM 1380 C CA . TRP E 2 6 ? -13.237 -14.335 -5.226 1.00 33.27 6 TRP E CA 1
ATOM 1381 C C . TRP E 2 6 ? -13.488 -14.799 -6.659 1.00 33.47 6 TRP E C 1
ATOM 1382 O O . TRP E 2 6 ? -14.327 -15.676 -6.901 1.00 33.61 6 TRP E O 1
ATOM 1393 N N . LYS E 2 7 ? -12.765 -14.198 -7.600 1.00 33.87 7 LYS E N 1
ATOM 1394 C CA . LYS E 2 7 ? -12.896 -14.510 -9.025 1.00 34.21 7 LYS E CA 1
ATOM 1395 C C . LYS E 2 7 ? -12.644 -15.997 -9.292 1.00 34.20 7 LYS E C 1
ATOM 1396 O O . LYS E 2 7 ? -13.420 -16.654 -9.999 1.00 34.94 7 LYS E O 1
ATOM 1398 N N . ILE E 2 8 ? -11.574 -16.524 -8.705 1.00 34.21 8 ILE E N 1
ATOM 1399 C CA . ILE E 2 8 ? -11.218 -17.921 -8.900 1.00 34.19 8 ILE E CA 1
ATOM 1400 C C . ILE E 2 8 ? -12.241 -18.856 -8.239 1.00 34.32 8 ILE E C 1
ATOM 1401 O O . ILE E 2 8 ? -12.622 -19.871 -8.833 1.00 34.15 8 ILE E O 1
ATOM 1406 N N . ALA E 2 9 ? -12.702 -18.507 -7.037 1.00 34.25 9 ALA E N 1
ATOM 1407 C CA . ALA E 2 9 ? -13.719 -19.310 -6.355 1.00 34.45 9 ALA E CA 1
ATOM 1408 C C . ALA E 2 9 ? -14.968 -19.415 -7.218 1.00 34.75 9 ALA E C 1
ATOM 1409 O O . ALA E 2 9 ? -15.530 -20.505 -7.389 1.00 34.80 9 ALA E O 1
ATOM 1411 N N . LYS E 2 10 ? -15.378 -18.282 -7.782 1.00 35.19 10 LYS E N 1
ATOM 1412 C CA . LYS E 2 10 ? -16.567 -18.235 -8.635 1.00 35.20 10 LYS E CA 1
ATOM 1413 C C . LYS E 2 10 ? -16.403 -19.172 -9.828 1.00 34.84 10 LYS E C 1
ATOM 1414 O O . LYS E 2 10 ? -17.337 -19.894 -10.198 1.00 34.66 10 LYS E O 1
ATOM 1420 N N . MET E 2 11 ? -15.206 -19.163 -10.412 1.00 34.51 11 MET E N 1
ATOM 1421 C CA . MET E 2 11 ? -14.869 -20.004 -11.554 1.00 35.38 11 MET E CA 1
ATOM 1422 C C . MET E 2 11 ? -15.004 -21.486 -11.191 1.00 34.53 11 MET E C 1
ATOM 1423 O O . MET E 2 11 ? -15.595 -22.272 -11.936 1.00 34.65 11 MET E O 1
ATOM 1428 N N . ILE E 2 12 ? -14.450 -21.850 -10.033 1.00 33.98 12 ILE E N 1
ATOM 1429 C CA . ILE E 2 12 ? -14.465 -23.232 -9.553 1.00 33.31 12 ILE E CA 1
ATOM 1430 C C . ILE E 2 12 ? -15.888 -23.714 -9.261 1.00 33.29 12 ILE E C 1
ATOM 1431 O O . ILE E 2 12 ? -16.278 -24.813 -9.669 1.00 32.95 12 ILE E O 1
ATOM 1436 N N . VAL E 2 13 ? -16.655 -22.882 -8.565 1.00 33.12 13 VAL E N 1
ATOM 1437 C CA . VAL E 2 13 ? -18.042 -23.203 -8.223 1.00 32.76 13 VAL E CA 1
ATOM 1438 C C . VAL E 2 13 ? -18.886 -23.368 -9.484 1.00 33.10 13 VAL E C 1
ATOM 1439 O O . VAL E 2 13 ? -19.674 -24.316 -9.596 1.00 32.92 13 VAL E O 1
ATOM 1443 N N . SER E 2 14 ? -18.698 -22.460 -10.440 1.00 33.33 14 SER E N 1
ATOM 1444 C CA . SER E 2 14 ? -19.428 -22.517 -11.706 1.00 33.57 14 SER E CA 1
ATOM 1445 C C . SER E 2 14 ? -19.148 -23.821 -12.451 1.00 33.88 14 SER E C 1
ATOM 1446 O O . SER E 2 14 ? -20.066 -24.430 -13.003 1.00 34.33 14 SER E O 1
ATOM 1450 N N . ASP E 2 15 ? -17.882 -24.244 -12.447 1.00 34.26 15 ASP E N 1
ATOM 1451 C CA . ASP E 2 15 ? -17.479 -25.510 -13.065 1.00 34.47 15 ASP E CA 1
ATOM 1452 C C . ASP E 2 15 ? -18.139 -26.709 -12.383 1.00 34.34 15 ASP E C 1
ATOM 1453 O O . ASP E 2 15 ? -18.634 -27.608 -13.062 1.00 34.18 15 ASP E O 1
ATOM 1458 N N . VAL E 2 16 ? -18.153 -26.714 -11.047 1.00 34.08 16 VAL E N 1
ATOM 1459 C CA . VAL E 2 16 ? -18.812 -27.782 -10.282 1.00 34.39 16 VAL E CA 1
ATOM 1460 C C . VAL E 2 16 ? -20.299 -27.867 -10.636 1.00 34.75 16 VAL E C 1
ATOM 1461 O O . VAL E 2 16 ? -20.816 -28.955 -10.909 1.00 34.76 16 VAL E O 1
ATOM 1465 N N . MET E 2 17 ? -20.969 -26.716 -10.659 1.00 35.41 17 MET E N 1
ATOM 1466 C CA . MET E 2 17 ? -22.405 -26.649 -10.963 1.00 36.57 17 MET E CA 1
ATOM 1467 C C . MET E 2 17 ? -22.731 -27.094 -12.392 1.00 37.11 17 MET E C 1
ATOM 1468 O O . MET E 2 17 ? -23.780 -27.701 -12.635 1.00 37.54 17 MET E O 1
ATOM 1473 N N . GLN E 2 18 ? -21.827 -26.797 -13.324 1.00 37.96 18 GLN E N 1
ATOM 1474 C CA . GLN E 2 18 ? -21.978 -27.208 -14.721 1.00 38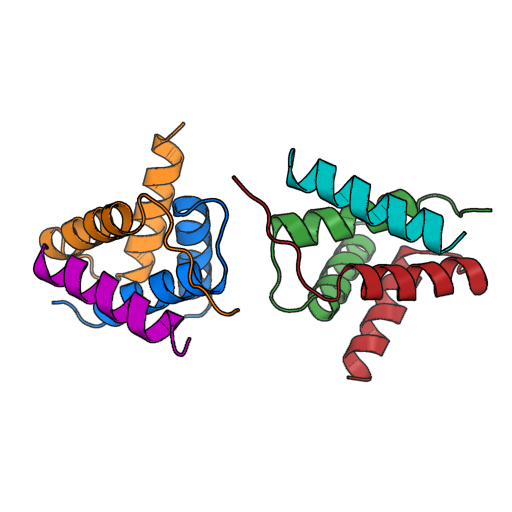.64 18 GLN E CA 1
ATOM 1475 C C . GLN E 2 18 ? -21.837 -28.721 -14.897 1.00 39.24 18 GLN E C 1
ATOM 1476 O O . GLN E 2 18 ? -22.607 -29.335 -15.638 1.00 39.29 18 GLN E O 1
ATOM 1478 N N . GLN E 2 19 ? -20.859 -29.313 -14.211 1.00 39.98 19 GLN E N 1
ATOM 1479 C CA . GLN E 2 19 ? -20.628 -30.760 -14.266 1.00 40.81 19 GLN E CA 1
ATOM 1480 C C . GLN E 2 19 ? -21.726 -31.556 -13.558 1.00 41.08 19 GLN E C 1
ATOM 1481 O O . GLN E 2 19 ? -22.098 -32.642 -14.006 1.00 40.93 19 GLN E O 1
ATOM 1487 N N . CYS E 2 20 ? -22.232 -31.011 -12.453 1.00 41.48 20 CYS E N 1
ATOM 1488 C CA . CYS E 2 20 ? -23.264 -31.677 -11.655 1.00 41.89 20 CYS E CA 1
ATOM 1489 C C . CYS E 2 20 ? -24.671 -31.437 -12.204 1.00 41.92 20 CYS E C 1
ATOM 1490 O O . CYS E 2 20 ? -25.562 -32.274 -12.049 1.00 42.00 20 CYS E O 1
ATOM 1493 N N . GLU F 2 2 ? 1.286 -31.476 17.595 1.00 37.35 2 GLU F N 1
ATOM 1494 C CA . GLU F 2 2 ? 0.662 -31.545 16.250 1.00 38.08 2 GLU F CA 1
ATOM 1495 C C . GLU F 2 2 ? 1.767 -31.642 15.208 1.00 37.96 2 GLU F C 1
ATOM 1497 N N . GLU F 2 3 ? 2.437 -32.792 15.191 1.00 38.62 3 GLU F N 1
ATOM 1498 C CA . GLU F 2 3 ? 3.794 -32.897 14.626 1.00 38.67 3 GLU F CA 1
ATOM 1499 C C . GLU F 2 3 ? 4.354 -31.638 13.952 1.00 37.50 3 GLU F C 1
ATOM 1500 O O . GLU F 2 3 ? 5.138 -30.952 14.590 1.00 37.57 3 GLU F O 1
ATOM 1506 N N . LEU F 2 4 ? 3.989 -31.342 12.698 1.00 36.32 4 LEU F N 1
ATOM 1507 C CA . LEU F 2 4 ? 4.546 -30.146 12.042 1.00 35.36 4 LEU F CA 1
ATOM 1508 C C . LEU F 2 4 ? 4.285 -28.872 12.852 1.00 35.37 4 LEU F C 1
ATOM 1509 O O . LEU F 2 4 ? 5.208 -28.097 13.109 1.00 35.55 4 LEU F O 1
ATOM 1514 N N . ALA F 2 5 ? 3.043 -28.679 13.286 1.00 34.87 5 ALA F N 1
ATOM 1515 C CA . ALA F 2 5 ? 2.698 -27.501 14.083 1.00 34.74 5 ALA F CA 1
ATOM 1516 C C . ALA F 2 5 ? 3.537 -27.425 15.364 1.00 34.78 5 ALA F C 1
ATOM 1517 O O . ALA F 2 5 ? 3.954 -26.341 15.766 1.00 35.56 5 ALA F O 1
ATOM 1519 N N . TRP F 2 6 ? 3.797 -28.578 15.983 1.00 34.62 6 TRP F N 1
ATOM 1520 C CA . TRP F 2 6 ? 4.621 -28.634 17.195 1.00 34.59 6 TRP F CA 1
ATOM 1521 C C . TRP F 2 6 ? 6.067 -28.208 16.919 1.00 34.96 6 TRP F C 1
ATOM 1522 O O . TRP F 2 6 ? 6.635 -27.385 17.650 1.00 35.06 6 TRP F O 1
ATOM 1533 N N . LYS F 2 7 ? 6.652 -28.783 15.870 1.00 35.07 7 LYS F N 1
ATOM 1534 C CA . LYS F 2 7 ? 8.035 -28.507 15.484 1.00 35.30 7 LYS F CA 1
ATOM 1535 C C . LYS F 2 7 ? 8.223 -27.026 15.168 1.00 35.25 7 LYS F C 1
ATOM 1536 O O . LYS F 2 7 ? 9.207 -26.415 15.585 1.00 35.62 7 LYS F O 1
ATOM 1538 N N . ILE F 2 8 ? 7.266 -26.448 14.446 1.00 35.51 8 ILE F N 1
ATOM 1539 C CA . ILE F 2 8 ? 7.372 -25.044 14.072 1.00 35.82 8 ILE F CA 1
ATOM 1540 C C . ILE F 2 8 ? 7.150 -24.126 15.278 1.00 35.89 8 ILE F C 1
ATOM 1541 O O . ILE F 2 8 ? 7.868 -23.131 15.453 1.00 35.58 8 ILE F O 1
ATOM 1546 N N . ALA F 2 9 ? 6.177 -24.467 16.123 1.00 36.11 9 ALA F N 1
ATOM 1547 C CA . ALA F 2 9 ? 5.966 -23.723 17.364 1.00 35.90 9 ALA F CA 1
ATOM 1548 C C . ALA F 2 9 ? 7.240 -23.675 18.218 1.00 36.11 9 ALA F C 1
ATOM 1549 O O . ALA F 2 9 ? 7.619 -22.605 18.708 1.00 36.05 9 ALA F O 1
ATOM 1551 N N . LYS F 2 10 ? 7.906 -24.822 18.354 1.00 35.89 10 LYS F N 1
ATOM 1552 C CA . LYS F 2 10 ? 9.137 -24.938 19.154 1.00 35.84 10 LYS F CA 1
ATOM 1553 C C . LYS F 2 10 ? 10.232 -24.038 18.582 1.00 35.48 10 LYS F C 1
ATOM 1554 O O . LYS F 2 10 ? 10.949 -23.353 19.320 1.00 35.11 10 LYS F O 1
ATOM 1560 N N . MET F 2 11 ? 10.328 -24.028 17.255 1.00 35.10 11 MET F N 1
ATOM 1561 C CA . MET F 2 11 ? 11.270 -23.185 16.544 1.00 35.44 11 MET F CA 1
ATOM 1562 C C . MET F 2 11 ? 11.013 -21.700 16.820 1.00 34.77 11 MET F C 1
ATOM 1563 O O . MET F 2 11 ? 11.947 -20.949 17.107 1.00 34.85 11 MET F O 1
ATOM 1568 N N . ILE F 2 12 ? 9.745 -21.294 16.731 1.00 34.41 12 ILE F N 1
ATOM 1569 C CA . ILE F 2 12 ? 9.354 -19.900 16.922 1.00 33.91 12 ILE F CA 1
ATOM 1570 C C . ILE F 2 12 ? 9.627 -19.446 18.358 1.00 34.03 12 ILE F C 1
ATOM 1571 O O . ILE F 2 12 ? 10.192 -18.374 18.575 1.00 33.86 12 ILE F O 1
ATOM 1576 N N . VAL F 2 13 ? 9.238 -20.279 19.318 1.00 34.00 13 VAL F N 1
ATOM 1577 C CA . VAL F 2 13 ? 9.430 -19.974 20.743 1.00 34.05 13 VAL F CA 1
ATOM 1578 C C . VAL F 2 13 ? 10.917 -19.868 21.090 1.00 34.58 13 VAL F C 1
ATOM 1579 O O . VAL F 2 13 ? 11.334 -18.952 21.813 1.00 33.95 13 VAL F O 1
ATOM 1583 N N . SER F 2 14 ? 11.713 -20.794 20.560 1.00 35.03 14 SER F N 1
ATOM 1584 C CA . SER F 2 14 ? 13.167 -20.779 20.765 1.00 35.68 14 SER F CA 1
ATOM 1585 C C . SER F 2 14 ? 13.814 -19.477 20.289 1.00 35.74 14 SER F C 1
ATOM 1586 O O . SER F 2 14 ? 14.674 -18.917 20.981 1.00 35.80 14 SER F O 1
ATOM 1589 N N . ASP F 2 15 ? 13.406 -19.001 19.111 1.00 35.72 15 ASP F N 1
ATOM 1590 C CA . ASP F 2 15 ? 13.913 -17.742 18.563 1.00 36.19 15 ASP F CA 1
ATOM 1591 C C . ASP F 2 15 ? 13.522 -16.554 19.445 1.00 36.50 15 ASP F C 1
ATOM 1592 O O . ASP F 2 15 ? 14.351 -15.694 19.734 1.00 35.99 15 ASP F O 1
ATOM 1597 N N . VAL F 2 16 ? 12.261 -16.523 19.877 1.00 36.72 16 VAL F N 1
ATOM 1598 C CA . VAL F 2 16 ? 11.784 -15.499 20.810 1.00 37.56 16 VAL F CA 1
ATOM 1599 C C . VAL F 2 16 ? 12.664 -15.471 22.065 1.00 38.12 16 VAL F C 1
ATOM 1600 O O . VAL F 2 16 ? 13.165 -14.413 22.459 1.00 38.24 16 VAL F O 1
ATOM 1604 N N . MET F 2 17 ? 12.866 -16.643 22.666 1.00 38.82 17 MET F N 1
ATOM 1605 C CA . MET F 2 17 ? 13.651 -16.770 23.899 1.00 39.87 17 MET F CA 1
ATOM 1606 C C . MET F 2 17 ? 15.109 -16.339 23.717 1.00 40.40 17 MET F C 1
ATOM 1607 O O . MET F 2 17 ? 15.674 -15.663 24.583 1.00 40.88 17 MET F O 1
ATOM 1612 N N . GLN F 2 18 ? 15.704 -16.714 22.585 1.00 41.18 18 GLN F N 1
ATOM 1613 C CA . GLN F 2 18 ? 17.079 -16.329 22.255 1.00 42.05 18 GLN F CA 1
ATOM 1614 C C . GLN F 2 18 ? 17.213 -14.826 22.012 1.00 42.70 18 GLN F C 1
ATOM 1615 O O . GLN F 2 18 ? 18.202 -14.212 22.424 1.00 42.73 18 GLN F O 1
ATOM 1617 N N . GLN F 2 19 ? 16.218 -14.242 21.344 1.00 43.61 19 GLN F N 1
ATOM 1618 C CA . GLN F 2 19 ? 16.209 -12.809 21.036 1.00 44.51 19 GLN F CA 1
ATOM 1619 C C . GLN F 2 19 ? 15.983 -11.942 22.274 1.00 45.06 19 GLN F C 1
ATOM 1620 O O . GLN F 2 19 ? 16.495 -10.823 22.357 1.00 45.19 19 GLN F O 1
ATOM 1622 N N . CYS F 2 20 ? 15.216 -12.464 23.230 1.00 45.80 20 CYS F N 1
ATOM 1623 C CA . CYS F 2 20 ? 14.879 -11.727 24.449 1.00 46.54 20 CYS F CA 1
ATOM 1624 C C . CYS F 2 20 ? 15.952 -11.843 25.534 1.00 46.86 20 CYS F C 1
ATOM 1625 O O . CYS F 2 20 ? 16.000 -11.023 26.455 1.00 47.04 20 CYS F O 1
ATOM 1628 N N . LYS F 2 21 ? 16.804 -12.861 25.420 1.00 47.37 21 LYS F N 1
ATOM 1629 C CA . LYS F 2 21 ? 17.916 -13.064 26.348 1.00 47.79 21 LYS F CA 1
ATOM 1630 C C . LYS F 2 21 ? 19.151 -12.274 25.920 1.00 47.93 21 LYS F C 1
ATOM 1631 O O . LYS F 2 21 ? 19.826 -11.653 26.745 1.00 48.14 21 LYS F O 1
#

Secondary structure (P-SEA, 3-state):
ccccaaaaaaaaaaaaaacccccaaaaaaaaaaaaaaac/cbbbbbccaaaaaaaaaaaaaaacccccaaaaaaaaaaaaaaacc/ccccaaaaaaaaaaaaaaacccccaaaaaaaaaaaaaaac/cbbbbbcaaaaaaaaaaaaaaacccccaaaaaaaaaaaaaaac/caaaaaaaaaaaaaaaaac/caaaaaaaaaaaaaaaaaac

B-factor: mean 38.5, std 12.32, range [13.82, 500.0]

Radius of gyration: 20.78 Å; Cα contacts (8 Å, |Δi|>4): 152; chains: 6; bounding box: 52×44×55 Å

Foldseek 3Di:
DDPCPVVVVCVLVVCCVVPVDPDSVVSVVVVVVVVVVVD/DPDDDDDPCPVVVVVVLVVCCVPVVDPDSVVSVVVVVVVVVVVVD/DDDPCPVVVVVVLVVCCVVVVDPDSVVSVVVVVVVVVVVD/DDDDDDPCPVVVVVVLVVCCVVVVDPDSVVSVVVVVVVVVVVD/DVVVVVVVVVVVVVVVVVD/DVVVVVVVVVVVVVVVVVVD

Sequence (206 aa):
IPPGLTELLQGYTVEVLRQQPPDLVDFAVEYFTRLREARMSHIQIPPGLTELLQGYTVEVLRQQPPDLVDFAVEYFTRLREARRQIPPGLTELLQGYTVEVLRQQPPDLVDFAVEYFTRLREARSHIQIPPGLTELLQGYTVEVLRQQPPDLVDFAVEYFTRLREAREELAWKIAKMIVSDVMQQCEELAWKIAKMIVSDVMQQCK

Nearest PDB structures (foldseek):
  4zp3-assembly4_G  TM=9.764E-01  e=4.016E-06  Homo sapiens
  4zp3-assembly2_D  TM=9.778E-01  e=8.264E-06  Homo sapiens
  4zp3-assembly5_J  TM=9.749E-01  e=8.954E-06  Homo sapiens
  5h77-assembly1_B  TM=9.981E-01  e=4.452E-05  Homo sapiens
  4zp3-assembly6_K  TM=9.472E-01  e=6.649E-05  Homo sapiens

CATH classification: 1.20.890.10

Organism: Rattus norvegicus (NCBI:txid10116)

Solvent-accessible surface area: 11852 Å² total; per-residue (Å²): 155,41,129,33,1,61,123,26,2,17,18,2,0,3,39,1,3,103,79,45,19,57,45,23,15,47,8,0,15,78,28,4,45,124,59,92,130,92,125,138,88,158,52,82,84,28,128,36,1,40,116,21,4,55,26,2,0,50,48,2,62,158,110,144,25,144,64,16,30,54,15,0,16,90,36,4,42,133,68,86,125,83,127,124,145,58,39,130,38,0,61,124,14,3,18,19,2,0,4,39,0,1,108,93,62,26,149,43,25,20,47,7,0,16,82,29,3,52,128,65,74,132,94,164,124,70,36,58,100,32,126,36,2,54,120,19,3,39,22,1,0,65,59,1,48,76,110,144,26,148,50,21,24,40,16,0,15,76,36,4,42,132,72,82,137,89,161,57,159,98,4,112,40,39,0,111,120,20,3,64,65,0,37,82,125,50,56,163,79,7,105,44,31,0,114,122,19,3,65,84,0,13,73,71,25,158

GO terms:
  GO:0031698 beta-2 adrenergic receptor binding (F, IPI)
  GO:0005515 protein binding (F, IPI)
  GO:0048471 perinuclear region of cytoplasm (C, IDA)
  GO:0030315 T-tubule (C, IDA)
  GO:0030552 cAMP binding (F, IDA)
  GO:0008603 cAMP-dependent protein kinase regulator activity (F, IDA)
  GO:0045859 regulation of protein kinase activity (P, IDA)
  GO:0036094 small molecule binding (F, IDA)
  GO:0044877 protein-containing complex binding (F, IDA)
  GO:0005952 cAMP-dependent protein kinase complex (C, IDA)
  GO:0032991 protein-containing complex (C, IDA)
  GO:0019904 protein domain specific binding (F, IDA)
  GO:0034236 protein kinase A catalytic subunit binding (F, IC)
  GO:0042802 identical protein binding (F, IPI)
  GO:0019904 protein domain specific binding (F, IPI)
  GO:0005829 cytosol (C, TAS)